Protein AF-A0AAD7CSZ3-F1 (afdb_monomer_lite)

Sequence (191 aa):
SFTIDDHHNRSSVRDHLVRVKKSSHGRLQLALDMLATKVVMCDPGSGGSPVVYTVEIAPDAALPVASNFDGKERLETDLITARHEVIISVCVFQSPQLLSGIGDQNELSRHGIRHIVHLPTTSKVRGTPQVHYFIQGNADHDEVALIWTLKKNHTVFNGCTVLYTPKDDPCLKYWTESGHQNLYSAAGFSS

Organism: Mycena rosella (NCBI:txid1033263)

Structure (mmCIF, N/CA/C/O backbone):
data_AF-A0AAD7CSZ3-F1
#
_entry.id   AF-A0AAD7CSZ3-F1
#
loop_
_atom_site.group_PDB
_atom_site.id
_atom_site.type_symbol
_atom_site.label_atom_id
_atom_site.label_alt_id
_atom_site.label_comp_id
_atom_site.label_asym_id
_atom_site.label_entity_id
_atom_site.label_seq_id
_atom_site.pdbx_PDB_ins_code
_atom_site.Cartn_x
_atom_site.Cartn_y
_atom_site.Cartn_z
_atom_site.occupancy
_atom_site.B_iso_or_equiv
_atom_site.auth_seq_id
_atom_site.auth_comp_id
_atom_site.auth_asym_id
_atom_site.auth_atom_id
_atom_site.pdbx_PDB_model_num
ATOM 1 N N . SER A 1 1 ? 23.956 3.051 -1.547 1.00 44.66 1 SER A N 1
ATOM 2 C CA . SER A 1 1 ? 22.562 3.386 -1.902 1.00 44.66 1 SER A CA 1
ATOM 3 C C . SER A 1 1 ? 21.662 2.691 -0.896 1.00 44.66 1 SER A C 1
ATOM 5 O O . SER A 1 1 ? 21.849 1.502 -0.710 1.00 44.66 1 SER A O 1
ATOM 7 N N . PHE A 1 2 ? 20.748 3.381 -0.207 1.00 47.50 2 PHE A N 1
ATOM 8 C CA . PHE A 1 2 ? 19.909 2.771 0.850 1.00 47.50 2 PHE A CA 1
ATOM 9 C C . PHE A 1 2 ? 18.830 1.810 0.322 1.00 47.50 2 PHE A C 1
ATOM 11 O O . PHE A 1 2 ? 18.119 1.174 1.096 1.00 47.50 2 PHE A O 1
ATOM 18 N N . THR A 1 3 ? 18.692 1.716 -0.997 1.00 57.16 3 THR A N 1
ATOM 19 C CA . THR A 1 3 ? 17.682 0.904 -1.676 1.00 57.16 3 THR A CA 1
ATOM 20 C C . THR A 1 3 ? 18.261 -0.341 -2.327 1.00 57.16 3 THR A C 1
ATOM 22 O O . THR A 1 3 ? 17.511 -1.035 -3.001 1.00 57.16 3 THR A O 1
ATOM 25 N N . ILE A 1 4 ? 19.555 -0.631 -2.155 1.00 62.47 4 ILE A N 1
ATOM 26 C CA . ILE A 1 4 ? 20.220 -1.793 -2.753 1.00 62.47 4 ILE A CA 1
ATOM 27 C C . ILE A 1 4 ? 21.083 -2.476 -1.682 1.00 62.47 4 ILE A C 1
ATOM 29 O O . ILE A 1 4 ? 21.839 -1.782 -1.002 1.00 62.47 4 ILE A O 1
ATOM 33 N N . ASP A 1 5 ? 20.935 -3.789 -1.494 1.00 66.69 5 ASP A N 1
ATOM 34 C CA . ASP A 1 5 ? 21.737 -4.572 -0.541 1.00 66.69 5 ASP A CA 1
ATOM 35 C C . ASP A 1 5 ? 23.124 -4.954 -1.100 1.00 66.69 5 ASP A C 1
ATOM 37 O O . ASP A 1 5 ? 23.448 -4.670 -2.256 1.00 66.69 5 ASP A O 1
ATOM 41 N N . ASP A 1 6 ? 23.952 -5.616 -0.284 1.00 67.50 6 ASP A N 1
ATOM 42 C CA . ASP A 1 6 ? 25.313 -6.041 -0.661 1.00 67.50 6 ASP A CA 1
ATOM 43 C C . ASP A 1 6 ? 25.345 -7.027 -1.851 1.00 67.50 6 ASP A C 1
ATOM 45 O O . ASP A 1 6 ? 26.395 -7.252 -2.453 1.00 67.50 6 ASP A O 1
ATOM 49 N N . HIS A 1 7 ? 24.192 -7.590 -2.226 1.00 65.94 7 HIS A N 1
ATOM 50 C CA . HIS A 1 7 ? 24.014 -8.512 -3.347 1.00 65.94 7 HIS A CA 1
ATOM 51 C C . HIS A 1 7 ? 23.337 -7.846 -4.554 1.00 65.94 7 HIS A C 1
ATOM 53 O O . HIS A 1 7 ? 22.862 -8.541 -5.447 1.00 65.94 7 HIS A O 1
ATOM 59 N N . HIS A 1 8 ? 23.292 -6.511 -4.601 1.00 63.78 8 HIS A N 1
ATOM 60 C CA . HIS A 1 8 ? 22.644 -5.743 -5.667 1.00 63.78 8 HIS A CA 1
ATOM 61 C C . HIS A 1 8 ? 21.123 -5.967 -5.779 1.00 63.78 8 HIS A C 1
ATOM 63 O O . HIS A 1 8 ? 20.511 -5.580 -6.777 1.00 63.78 8 HIS A O 1
ATOM 69 N N . ASN A 1 9 ? 20.477 -6.525 -4.748 1.00 65.81 9 ASN A N 1
ATOM 70 C CA . ASN A 1 9 ? 19.022 -6.630 -4.707 1.00 65.81 9 ASN A CA 1
ATOM 71 C C . ASN A 1 9 ? 18.423 -5.293 -4.303 1.00 65.81 9 ASN A C 1
ATOM 73 O O . ASN A 1 9 ? 18.892 -4.659 -3.356 1.00 65.81 9 ASN A O 1
ATOM 77 N N . ARG A 1 10 ? 17.318 -4.899 -4.938 1.00 66.12 10 ARG A N 1
ATOM 78 C CA . ARG A 1 10 ? 16.527 -3.783 -4.425 1.00 66.12 10 ARG A CA 1
ATOM 79 C C . ARG A 1 10 ? 15.984 -4.149 -3.036 1.00 66.12 10 ARG A C 1
ATOM 81 O O . ARG A 1 10 ? 15.396 -5.210 -2.848 1.00 66.12 10 ARG A O 1
ATOM 88 N N . SER A 1 11 ? 16.144 -3.249 -2.069 1.00 67.75 11 SER A N 1
ATOM 89 C CA . SER A 1 11 ? 15.525 -3.353 -0.749 1.00 67.75 11 SER A CA 1
ATOM 90 C C . SER A 1 11 ? 14.008 -3.388 -0.916 1.00 67.75 11 SER A C 1
ATOM 92 O O . SER A 1 11 ? 13.381 -2.399 -1.302 1.00 67.75 11 SER A O 1
ATOM 94 N N . SER A 1 12 ? 13.426 -4.559 -0.673 1.00 73.62 12 SER A N 1
ATOM 95 C CA . SER A 1 12 ? 12.008 -4.816 -0.872 1.00 73.62 12 SER A CA 1
ATOM 96 C C . SER A 1 12 ? 11.270 -4.777 0.463 1.00 73.62 12 SER A C 1
ATOM 98 O O . SER A 1 12 ? 11.555 -5.557 1.378 1.00 73.62 12 SER A O 1
ATOM 100 N N . VAL A 1 13 ? 10.274 -3.890 0.571 1.00 80.88 13 VAL A N 1
ATOM 101 C CA . VAL A 1 13 ? 9.350 -3.847 1.720 1.00 80.88 13 VAL A CA 1
ATOM 102 C C . VAL A 1 13 ? 8.681 -5.209 1.908 1.00 80.88 13 VAL A C 1
ATOM 104 O O . VAL A 1 13 ? 8.545 -5.682 3.036 1.00 80.88 13 VAL A O 1
ATOM 107 N N . ARG A 1 14 ? 8.344 -5.890 0.805 1.00 82.62 14 ARG A N 1
ATOM 108 C CA . ARG A 1 14 ? 7.794 -7.249 0.830 1.00 82.62 14 ARG A CA 1
ATOM 109 C C . ARG A 1 14 ? 8.741 -8.218 1.531 1.00 82.62 14 ARG A C 1
ATOM 111 O O . ARG A 1 14 ? 8.305 -8.942 2.422 1.00 82.62 14 ARG A O 1
ATOM 118 N N . ASP A 1 15 ? 10.022 -8.221 1.178 1.00 83.06 15 ASP A N 1
ATOM 119 C CA . ASP A 1 15 ? 10.983 -9.168 1.755 1.00 83.06 15 ASP A CA 1
ATOM 120 C C . ASP A 1 15 ? 11.247 -8.872 3.232 1.00 83.06 15 ASP A C 1
ATOM 122 O O . ASP A 1 15 ? 11.356 -9.796 4.044 1.00 83.06 15 ASP A O 1
ATOM 126 N N . HIS A 1 16 ? 11.256 -7.590 3.609 1.00 85.00 16 HIS A N 1
ATOM 127 C CA . HIS A 1 16 ? 11.278 -7.187 5.011 1.00 85.00 16 HIS A CA 1
ATOM 128 C C . HIS A 1 16 ? 10.066 -7.747 5.774 1.00 85.00 16 HIS A C 1
ATOM 130 O O . HIS A 1 16 ? 10.247 -8.405 6.799 1.00 85.00 16 HIS A O 1
ATOM 136 N N . LEU A 1 17 ? 8.845 -7.554 5.264 1.00 88.62 17 LEU A N 1
ATOM 137 C CA . LEU A 1 17 ? 7.617 -8.046 5.897 1.00 88.62 17 LEU A CA 1
ATOM 138 C C . LEU A 1 17 ? 7.576 -9.577 5.982 1.00 88.62 17 LEU A C 1
ATOM 140 O O . LEU A 1 17 ? 7.210 -10.124 7.021 1.00 88.62 17 LEU A O 1
ATOM 144 N N . VAL A 1 18 ? 8.004 -10.286 4.933 1.00 88.00 18 VAL A N 1
ATOM 145 C CA . VAL A 1 18 ? 8.100 -11.757 4.930 1.00 88.00 18 VAL A CA 1
ATOM 146 C C . VAL A 1 18 ? 9.101 -12.237 5.980 1.00 88.00 18 VAL A C 1
ATOM 148 O O . VAL A 1 18 ? 8.813 -13.181 6.722 1.00 88.00 18 VAL A O 1
ATOM 151 N N . ARG A 1 19 ? 10.264 -11.583 6.085 1.00 88.19 19 ARG A N 1
ATOM 152 C CA . ARG A 1 19 ? 11.282 -11.900 7.094 1.00 88.19 19 ARG A CA 1
ATOM 153 C C . ARG A 1 19 ? 10.759 -11.675 8.513 1.00 88.19 19 ARG A C 1
ATOM 155 O O . ARG A 1 19 ? 10.915 -12.559 9.351 1.00 88.19 19 ARG A O 1
ATOM 162 N N . VAL A 1 20 ? 10.103 -10.541 8.769 1.00 90.38 20 VAL A N 1
ATOM 163 C CA . VAL A 1 20 ? 9.507 -10.231 10.080 1.00 90.38 20 VAL A CA 1
ATOM 164 C C . VAL A 1 20 ? 8.375 -11.201 10.413 1.00 90.38 20 VAL A C 1
ATOM 166 O O . VAL A 1 20 ? 8.299 -11.696 11.534 1.00 90.38 20 VAL A O 1
ATOM 169 N N . LYS A 1 21 ? 7.524 -11.561 9.445 1.00 92.25 21 LYS A N 1
ATOM 170 C CA . LYS A 1 21 ? 6.461 -12.552 9.658 1.00 92.25 21 LYS A CA 1
ATOM 171 C C . LYS A 1 21 ? 7.042 -13.883 10.134 1.00 92.25 21 LYS A C 1
ATOM 173 O O . LYS A 1 21 ? 6.568 -14.413 11.138 1.00 92.25 21 LYS A O 1
ATOM 178 N N . LYS A 1 22 ? 8.112 -14.366 9.486 1.00 90.38 22 LYS A N 1
ATOM 179 C CA . LYS A 1 22 ? 8.824 -15.596 9.881 1.00 90.38 22 LYS A CA 1
ATOM 180 C C . LYS A 1 22 ? 9.403 -15.520 11.299 1.00 90.38 22 LYS A C 1
ATOM 182 O O . LYS A 1 22 ? 9.279 -16.489 12.038 1.00 90.38 22 LYS A O 1
ATOM 187 N N . SER A 1 23 ? 9.994 -14.391 11.698 1.00 92.50 23 SER A N 1
ATOM 188 C CA . SER A 1 23 ? 10.588 -14.232 13.038 1.00 92.50 23 SER A CA 1
ATOM 189 C C . SER A 1 23 ? 9.581 -13.879 14.141 1.00 92.50 23 SER A C 1
ATOM 191 O O . SER A 1 23 ? 9.877 -14.025 15.323 1.00 92.50 23 SER A O 1
ATOM 193 N N . SER A 1 24 ? 8.376 -13.426 13.787 1.00 90.19 24 SER A N 1
ATOM 194 C CA . SER A 1 24 ? 7.366 -12.963 14.750 1.00 90.19 24 SER A CA 1
ATOM 195 C C . SER A 1 24 ? 6.569 -14.079 15.444 1.00 90.19 24 SER A C 1
ATOM 197 O O . SER A 1 24 ? 5.773 -13.775 16.336 1.00 90.19 24 SER A O 1
ATOM 199 N N . HIS A 1 25 ? 6.775 -15.348 15.065 1.00 88.75 25 HIS A N 1
ATOM 200 C CA . HIS A 1 25 ? 6.060 -16.521 15.595 1.00 88.75 25 HIS A CA 1
ATOM 201 C C . HIS A 1 25 ? 4.524 -16.390 15.533 1.00 88.75 25 HIS A C 1
ATOM 203 O O . HIS A 1 25 ? 3.823 -16.700 16.490 1.00 88.75 25 HIS A O 1
ATOM 209 N N . GLY A 1 26 ? 3.992 -15.888 14.413 1.00 88.62 26 GLY A N 1
ATOM 210 C CA . GLY A 1 26 ? 2.543 -15.762 14.193 1.00 88.62 26 GLY A CA 1
ATOM 211 C C . GLY A 1 26 ? 1.898 -14.502 14.780 1.00 88.62 26 GLY A C 1
ATOM 212 O O . GLY A 1 26 ? 0.696 -14.310 14.618 1.00 88.62 26 GLY A O 1
ATOM 213 N N . ARG A 1 27 ? 2.677 -13.613 15.415 1.00 91.94 27 ARG A N 1
ATOM 214 C CA . ARG A 1 27 ? 2.172 -12.322 15.918 1.00 91.94 27 ARG A CA 1
ATOM 215 C C . ARG A 1 27 ? 1.897 -11.305 14.810 1.00 91.94 27 ARG A C 1
ATOM 217 O O . ARG A 1 27 ? 1.044 -10.446 14.994 1.00 91.94 27 ARG A O 1
ATOM 224 N N . LEU A 1 28 ? 2.597 -11.400 13.677 1.00 92.75 28 LEU A N 1
ATOM 225 C CA . LEU A 1 28 ? 2.317 -10.586 12.494 1.00 92.75 28 LEU A CA 1
ATOM 226 C C . LEU A 1 28 ? 1.419 -11.356 11.521 1.00 92.75 28 LEU A C 1
ATOM 228 O O . LEU A 1 28 ? 1.831 -12.361 10.934 1.00 92.75 28 LEU A O 1
ATOM 232 N N . GLN A 1 29 ? 0.213 -10.839 11.310 1.00 91.62 29 GLN A N 1
ATOM 233 C CA . GLN A 1 29 ? -0.699 -11.300 10.270 1.00 91.62 29 GLN A CA 1
ATOM 234 C C . GLN A 1 29 ? -0.674 -10.299 9.117 1.00 91.62 29 GLN A C 1
ATOM 236 O O . GLN A 1 29 ? -0.671 -9.092 9.333 1.00 91.62 29 GLN A O 1
ATOM 241 N N . LEU A 1 30 ? -0.603 -10.819 7.894 1.00 91.00 30 LEU A N 1
ATOM 242 C CA . LEU A 1 30 ? -0.663 -10.022 6.673 1.00 91.00 30 LEU A CA 1
ATOM 243 C C . LEU A 1 30 ? -1.903 -10.483 5.925 1.00 91.00 30 LEU A C 1
ATOM 245 O O . LEU A 1 30 ? -1.972 -11.663 5.574 1.00 91.00 30 LEU A O 1
ATOM 249 N N . ALA A 1 31 ? -2.841 -9.568 5.722 1.00 88.62 31 ALA A N 1
ATOM 250 C CA . ALA A 1 31 ? -3.989 -9.757 4.857 1.00 88.62 31 ALA A CA 1
ATOM 251 C C . ALA A 1 31 ? -3.760 -8.919 3.595 1.00 88.62 31 ALA A C 1
ATOM 253 O O . ALA A 1 31 ? -3.497 -7.720 3.686 1.00 88.62 31 ALA A O 1
ATOM 254 N N . LEU A 1 32 ? -3.751 -9.589 2.448 1.00 86.88 32 LEU A N 1
ATOM 255 C CA . LEU A 1 32 ? -3.653 -8.972 1.128 1.00 86.88 32 LEU A CA 1
ATOM 256 C C . LEU A 1 32 ? -5.043 -8.998 0.492 1.00 86.88 32 LEU A C 1
ATOM 258 O O . LEU A 1 32 ? -5.929 -9.664 1.023 1.00 86.88 32 LEU A O 1
ATOM 262 N N . ASP A 1 33 ? -5.220 -8.264 -0.605 1.00 84.50 33 ASP A N 1
ATOM 263 C CA . ASP A 1 33 ? -6.483 -8.242 -1.357 1.00 84.50 33 ASP A CA 1
ATOM 264 C C . ASP A 1 33 ? -7.690 -7.849 -0.481 1.00 84.50 33 ASP A C 1
ATOM 266 O O . ASP A 1 33 ? -8.812 -8.308 -0.660 1.00 84.50 33 ASP A O 1
ATOM 270 N N . MET A 1 34 ? -7.441 -6.978 0.503 1.00 86.25 34 MET A N 1
ATOM 271 C CA . MET A 1 34 ? -8.455 -6.408 1.383 1.00 86.25 34 MET A CA 1
ATOM 272 C C . MET A 1 34 ? -8.394 -4.889 1.325 1.00 86.25 34 MET A C 1
ATOM 274 O O . MET A 1 34 ? -7.361 -4.277 1.616 1.00 86.25 34 MET A O 1
ATOM 278 N N . LEU A 1 35 ? -9.526 -4.275 1.002 1.00 87.62 35 LEU A N 1
ATOM 279 C CA . LEU A 1 35 ? -9.698 -2.834 1.067 1.00 87.62 35 LEU A CA 1
ATOM 280 C C . LEU A 1 35 ? -10.160 -2.443 2.467 1.00 87.62 35 LEU A C 1
ATOM 282 O O . LEU A 1 35 ? -11.247 -2.821 2.885 1.00 87.62 35 LEU A O 1
ATOM 286 N N . ALA A 1 36 ? -9.379 -1.635 3.178 1.00 88.69 36 ALA A N 1
ATOM 287 C CA . ALA A 1 36 ? -9.903 -0.924 4.338 1.00 88.69 36 ALA A CA 1
ATOM 288 C C . ALA A 1 36 ? -10.845 0.189 3.846 1.00 88.69 36 ALA A C 1
ATOM 290 O O . ALA A 1 36 ? -10.425 1.057 3.081 1.00 88.69 36 ALA A O 1
ATOM 291 N N . THR A 1 37 ? -12.114 0.159 4.252 1.00 85.56 37 THR A N 1
ATOM 292 C CA . THR A 1 37 ? -13.147 1.092 3.768 1.00 85.56 37 THR A CA 1
ATOM 293 C C . THR A 1 37 ? -13.355 2.249 4.733 1.00 85.56 37 THR A C 1
ATOM 295 O O . THR A 1 37 ? -13.529 3.394 4.313 1.00 85.56 37 THR A O 1
ATOM 298 N N . LYS A 1 38 ? -13.325 1.969 6.040 1.00 85.12 38 LYS A N 1
ATOM 299 C CA . LYS A 1 38 ? -13.663 2.953 7.066 1.00 85.12 38 LYS A CA 1
ATOM 300 C C . LYS A 1 38 ? -13.058 2.613 8.419 1.00 85.12 38 LYS A C 1
ATOM 302 O O . LYS A 1 38 ? -13.028 1.463 8.839 1.00 85.12 38 LYS A O 1
ATOM 307 N N . VAL A 1 39 ? -12.667 3.642 9.164 1.00 86.44 39 VAL A N 1
ATOM 308 C CA . VAL A 1 39 ? -12.366 3.507 10.592 1.00 86.44 39 VAL A CA 1
ATOM 309 C C . VAL A 1 39 ? -13.621 3.762 11.431 1.00 86.44 39 VAL A C 1
ATOM 311 O O . VAL A 1 39 ? -14.299 4.778 11.270 1.00 86.44 39 VAL A O 1
ATOM 314 N N . VAL A 1 40 ? -13.929 2.847 12.348 1.00 83.38 40 VAL A N 1
ATOM 315 C CA . VAL A 1 40 ? -15.075 2.940 13.258 1.00 83.38 40 VAL A CA 1
ATOM 316 C C . VAL A 1 40 ? -14.614 3.470 14.615 1.00 83.38 40 VAL A C 1
ATOM 318 O O . VAL A 1 40 ? -13.648 2.987 15.214 1.00 83.38 40 VAL A O 1
ATOM 321 N N . MET A 1 41 ? -15.326 4.486 15.100 1.00 80.56 41 MET A N 1
ATOM 322 C CA . MET A 1 41 ? -15.001 5.215 16.323 1.00 80.56 41 MET A CA 1
ATOM 323 C C . MET A 1 41 ? -16.180 5.200 17.286 1.00 80.56 41 MET A C 1
ATOM 325 O O . MET A 1 41 ? -17.337 5.263 16.867 1.00 80.56 41 MET A O 1
ATOM 329 N N . CYS A 1 42 ? -15.877 5.147 18.580 1.00 74.94 42 CYS A N 1
ATOM 330 C CA . CYS A 1 42 ? -16.856 5.446 19.614 1.00 74.94 42 CYS A CA 1
ATOM 331 C C . CYS A 1 42 ? -16.999 6.964 19.732 1.00 74.94 42 CYS A C 1
ATOM 333 O O . CYS A 1 42 ? -16.000 7.662 19.911 1.00 74.94 42 CYS A O 1
ATOM 335 N N . ASP A 1 43 ? -18.236 7.453 19.647 1.00 69.38 43 ASP A N 1
ATOM 336 C CA . ASP A 1 43 ? -18.599 8.830 19.976 1.00 69.38 43 ASP A CA 1
ATOM 337 C C . ASP A 1 43 ? -18.691 8.939 21.508 1.00 69.38 43 ASP A C 1
ATOM 339 O O . ASP A 1 43 ? -19.580 8.327 22.106 1.00 69.38 43 ASP A O 1
ATOM 343 N N . PRO A 1 44 ? -17.763 9.644 22.173 1.00 62.47 44 PRO A N 1
ATOM 344 C CA . PRO A 1 44 ? -17.745 9.720 23.626 1.00 62.47 44 PRO A CA 1
ATOM 345 C C . PRO A 1 44 ? -18.768 10.730 24.180 1.00 62.47 44 PRO A C 1
ATOM 347 O O . PRO A 1 44 ? -18.815 10.934 25.392 1.00 62.47 44 PRO A O 1
ATOM 350 N N . GLY A 1 45 ? -19.573 11.380 23.330 1.00 62.91 45 GLY A N 1
ATOM 351 C CA . GLY A 1 45 ? -20.466 12.462 23.734 1.00 62.91 45 GLY A CA 1
ATOM 352 C C . GLY A 1 45 ? -19.725 13.777 24.007 1.00 62.91 45 GLY A C 1
ATOM 353 O O . GLY A 1 45 ? -18.578 13.979 23.603 1.00 62.91 45 GLY A O 1
ATOM 354 N N . SER A 1 46 ? -20.393 14.712 24.689 1.00 51.28 46 SER A N 1
ATOM 355 C CA . SER A 1 46 ? -19.897 16.074 24.924 1.00 51.28 46 SER A CA 1
ATOM 356 C C . SER A 1 46 ? -18.741 16.110 25.933 1.00 51.28 46 SER A C 1
ATOM 358 O O . SER A 1 46 ? -18.959 16.321 27.125 1.00 51.28 46 SER A O 1
ATOM 360 N N . GLY A 1 47 ? -17.509 15.919 25.448 1.00 58.75 47 GLY A N 1
ATOM 361 C CA . GLY A 1 47 ? -16.274 16.236 26.180 1.00 58.75 47 GLY A CA 1
ATOM 362 C C . GLY A 1 47 ? -15.139 15.213 26.076 1.00 58.75 47 GLY A C 1
ATOM 363 O O . GLY A 1 47 ? -14.029 15.510 26.509 1.00 58.75 47 GLY A O 1
ATOM 364 N N . GLY A 1 48 ? -15.379 14.025 25.512 1.00 63.94 48 GLY A N 1
ATOM 365 C CA . GLY A 1 48 ? -14.337 13.009 25.334 1.00 63.94 48 GLY A CA 1
ATOM 366 C C . GLY A 1 48 ? -13.619 13.101 23.984 1.00 63.94 48 GLY A C 1
ATOM 367 O O . GLY A 1 48 ? -14.160 13.613 23.008 1.00 63.94 48 GLY A O 1
ATOM 368 N N . SER A 1 49 ? -12.397 12.568 23.908 1.00 67.62 49 SER A N 1
ATOM 369 C CA . SER A 1 49 ? -11.730 12.334 22.619 1.00 67.62 49 SER A CA 1
ATOM 370 C C . SER A 1 49 ? -12.236 11.023 22.009 1.00 67.62 49 SER A C 1
ATOM 372 O O . SER A 1 49 ? -12.311 10.031 22.739 1.00 67.62 49 SER A O 1
ATOM 374 N N . PRO A 1 50 ? -12.577 10.984 20.710 1.00 73.50 50 PRO A N 1
ATOM 375 C CA . PRO A 1 50 ? -13.052 9.765 20.067 1.00 73.50 50 PRO A CA 1
ATOM 376 C C . PRO A 1 50 ? -11.969 8.691 20.100 1.00 73.50 50 PRO A C 1
ATOM 378 O O . PRO A 1 50 ? -10.781 8.980 19.939 1.00 73.50 50 PRO A O 1
ATOM 381 N N . VAL A 1 51 ? -12.397 7.449 20.311 1.00 78.62 51 VA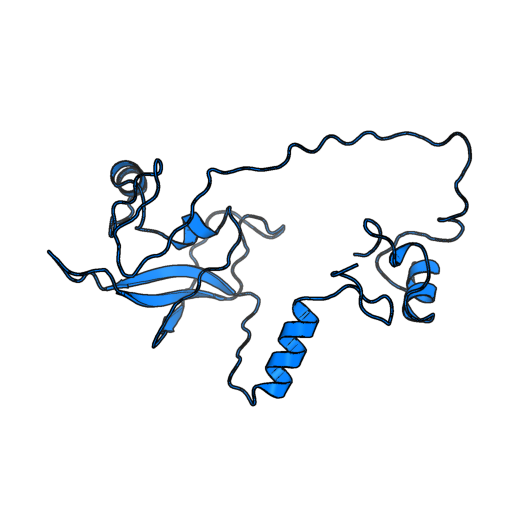L A N 1
ATOM 382 C CA . VAL A 1 51 ? -11.505 6.288 20.345 1.00 78.62 51 VAL A CA 1
ATOM 383 C C . VAL A 1 51 ? -11.818 5.407 19.151 1.00 78.62 51 VAL A C 1
ATOM 385 O O . VAL A 1 51 ? -12.953 4.959 18.971 1.00 78.62 51 VAL A O 1
ATOM 388 N N . VAL A 1 52 ? -10.798 5.170 18.332 1.00 82.69 52 VAL A N 1
ATOM 389 C CA . VAL A 1 52 ? -10.844 4.172 17.268 1.00 82.69 52 VAL A CA 1
ATOM 390 C C . VAL A 1 52 ? -10.719 2.793 17.900 1.00 82.69 52 VAL A C 1
ATOM 392 O O . VAL A 1 52 ? -9.780 2.547 18.651 1.00 82.69 52 VAL A O 1
ATOM 395 N N . TYR A 1 53 ? -11.631 1.886 17.565 1.00 83.75 53 TYR A N 1
ATOM 396 C CA . TYR A 1 53 ? -11.591 0.513 18.079 1.00 83.75 53 TYR A CA 1
ATOM 397 C C . TYR A 1 53 ? -11.727 -0.544 16.984 1.00 83.75 53 TYR A C 1
ATOM 399 O O . TYR A 1 53 ? -11.511 -1.728 17.239 1.00 83.75 53 TYR A O 1
ATOM 407 N N . THR A 1 54 ? -12.115 -0.164 15.766 1.00 85.94 54 THR A N 1
ATOM 408 C CA . THR A 1 54 ? -12.373 -1.113 14.678 1.00 85.94 54 THR A CA 1
ATOM 409 C C . THR A 1 54 ? -12.094 -0.488 13.318 1.00 85.94 54 THR A C 1
ATOM 411 O O . THR A 1 54 ? -12.254 0.718 13.131 1.00 85.94 54 THR A O 1
ATOM 414 N N . VAL A 1 55 ? -11.683 -1.324 12.372 1.00 90.75 55 VAL A N 1
ATOM 415 C CA . VAL A 1 55 ? -11.550 -0.997 10.953 1.00 90.75 55 VAL A CA 1
ATOM 416 C C . VAL A 1 55 ? -12.507 -1.888 10.171 1.00 90.75 55 VAL A C 1
ATOM 418 O O . VAL A 1 55 ? -12.539 -3.098 10.381 1.00 90.75 55 VAL A O 1
ATOM 421 N N . GLU A 1 56 ? -13.295 -1.275 9.299 1.00 91.00 56 GLU A N 1
ATOM 422 C CA . GLU A 1 56 ? -14.127 -1.956 8.316 1.00 91.00 56 GLU A CA 1
ATOM 423 C C . GLU A 1 56 ? -13.275 -2.305 7.094 1.00 91.00 56 GLU A C 1
ATOM 425 O O . GLU A 1 56 ? -12.504 -1.473 6.599 1.00 91.00 56 GLU A O 1
ATOM 430 N N . ILE A 1 57 ? -13.387 -3.550 6.647 1.00 91.31 57 ILE A N 1
ATOM 431 C CA . ILE A 1 57 ? -12.637 -4.106 5.527 1.00 91.31 57 ILE A CA 1
ATOM 432 C C . ILE A 1 57 ? -13.582 -4.762 4.523 1.00 91.31 57 ILE A C 1
ATOM 434 O O . ILE A 1 57 ? -14.618 -5.290 4.905 1.00 91.31 57 ILE A O 1
ATOM 438 N N . ALA A 1 58 ? -13.198 -4.763 3.255 1.00 90.31 58 ALA A N 1
ATOM 439 C CA . ALA A 1 58 ? -13.870 -5.470 2.176 1.00 90.31 58 ALA A CA 1
ATOM 440 C C . ALA A 1 58 ? -12.854 -6.388 1.474 1.00 90.31 58 ALA A C 1
ATOM 442 O O . ALA A 1 58 ? -11.932 -5.878 0.823 1.00 90.31 58 ALA A O 1
ATOM 443 N N . PRO A 1 59 ? -12.962 -7.718 1.634 1.00 88.12 59 PRO A N 1
ATOM 444 C CA . PRO A 1 59 ? -12.176 -8.677 0.862 1.00 88.12 59 PRO A CA 1
ATOM 445 C C . PRO A 1 59 ? -12.486 -8.576 -0.635 1.00 88.12 59 PRO A C 1
ATOM 447 O O . PRO A 1 59 ? -13.613 -8.268 -1.015 1.00 88.12 59 PRO A O 1
ATOM 450 N N . ASP A 1 60 ? -11.479 -8.814 -1.475 1.00 83.00 60 ASP A N 1
ATOM 451 C CA . ASP A 1 60 ? -11.572 -8.888 -2.942 1.00 83.00 60 ASP A CA 1
ATOM 452 C C . ASP A 1 60 ? -12.104 -7.619 -3.641 1.00 83.00 60 ASP A C 1
ATOM 454 O O . ASP A 1 60 ? -12.349 -7.605 -4.849 1.00 83.00 60 ASP A O 1
ATOM 458 N N . ALA A 1 61 ? -12.236 -6.513 -2.906 1.00 81.50 61 ALA A N 1
ATOM 459 C CA . ALA A 1 61 ? -12.692 -5.248 -3.454 1.00 81.50 61 ALA A CA 1
ATOM 460 C C . ALA A 1 61 ? -11.609 -4.604 -4.332 1.00 81.50 61 ALA A C 1
ATOM 462 O O . ALA A 1 61 ? -10.488 -4.331 -3.887 1.00 81.50 61 ALA A O 1
ATOM 463 N N . ALA A 1 62 ? -11.965 -4.295 -5.580 1.00 71.94 62 ALA A N 1
ATOM 464 C CA . ALA A 1 62 ? -11.097 -3.553 -6.483 1.00 71.94 62 ALA A CA 1
ATOM 465 C C . ALA A 1 62 ? -10.879 -2.122 -5.966 1.00 71.94 62 ALA A C 1
ATOM 467 O O . ALA A 1 62 ? -11.822 -1.399 -5.638 1.00 71.94 62 ALA A O 1
ATOM 468 N N . LEU A 1 63 ? -9.619 -1.683 -5.929 1.00 72.19 63 LEU A N 1
ATOM 469 C CA . LEU A 1 63 ? -9.310 -0.286 -5.640 1.00 72.19 63 LEU A CA 1
ATOM 470 C C . LEU A 1 63 ? -9.827 0.606 -6.779 1.00 72.1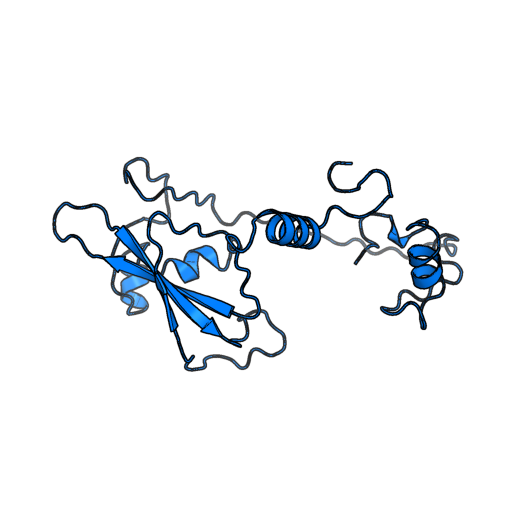9 63 LEU A C 1
ATOM 472 O O . LEU A 1 63 ? -9.704 0.209 -7.933 1.00 72.19 63 LEU A O 1
ATOM 476 N N . PRO A 1 64 ? -10.256 1.854 -6.511 1.00 66.06 64 PRO A N 1
ATOM 477 C CA . PRO A 1 64 ? -10.659 2.812 -7.552 1.00 66.06 64 PRO A CA 1
ATOM 478 C C . PRO A 1 64 ? -9.601 3.124 -8.625 1.00 66.06 64 PRO A C 1
ATOM 480 O O . PRO A 1 64 ? -9.897 3.788 -9.612 1.00 66.06 64 PRO A O 1
ATOM 483 N N . VAL A 1 65 ? -8.358 2.685 -8.413 1.00 68.56 65 VAL A N 1
ATOM 484 C CA . VAL A 1 65 ? -7.218 2.839 -9.330 1.00 68.56 65 VAL A CA 1
ATOM 485 C C . VAL A 1 65 ? -6.827 1.530 -10.027 1.00 68.56 65 VAL A C 1
ATOM 487 O O . VAL A 1 65 ? -5.888 1.513 -10.818 1.00 68.56 65 VAL A O 1
ATOM 490 N N . ALA A 1 66 ? -7.498 0.422 -9.709 1.00 70.88 66 ALA A N 1
ATOM 491 C CA . ALA A 1 66 ? -7.224 -0.879 -10.296 1.00 70.88 66 ALA A CA 1
ATOM 492 C C . ALA A 1 66 ? -7.887 -0.998 -11.676 1.00 70.88 66 ALA A C 1
ATOM 494 O O . ALA A 1 66 ? -8.969 -0.464 -11.915 1.00 70.88 66 ALA A O 1
ATOM 495 N N . SER A 1 67 ? -7.248 -1.726 -12.592 1.00 73.38 67 SER A N 1
ATOM 496 C CA . SER A 1 67 ? -7.747 -1.912 -13.963 1.00 73.38 67 SER A CA 1
ATOM 497 C C . SER A 1 67 ? -9.079 -2.663 -14.036 1.00 73.38 67 SER A C 1
ATOM 499 O O . SER A 1 67 ? -9.784 -2.555 -15.034 1.00 73.38 67 SER A O 1
ATOM 501 N N . ASN A 1 68 ? -9.425 -3.414 -12.990 1.00 76.25 68 ASN A N 1
ATOM 502 C CA . ASN A 1 68 ? -10.678 -4.147 -12.838 1.00 76.25 68 ASN A CA 1
ATOM 503 C C . ASN A 1 68 ? -11.750 -3.372 -12.045 1.00 76.25 68 ASN A C 1
ATOM 505 O O . ASN A 1 68 ? -12.713 -3.981 -11.590 1.00 76.25 68 ASN A O 1
ATOM 509 N N . PHE A 1 69 ? -11.585 -2.064 -11.831 1.00 77.00 69 PHE A N 1
ATOM 510 C CA . PHE A 1 69 ? -12.572 -1.254 -11.121 1.00 77.00 69 PHE A CA 1
ATOM 511 C C . PHE A 1 69 ? -13.778 -0.922 -12.012 1.00 77.00 69 PHE A C 1
ATOM 513 O O . PHE A 1 69 ? -13.663 -0.126 -12.943 1.00 77.00 69 PHE A O 1
ATOM 520 N N . ASP A 1 70 ? -14.942 -1.490 -11.691 1.00 76.12 70 ASP A N 1
ATOM 521 C CA . ASP A 1 70 ? -16.199 -1.301 -12.436 1.00 76.12 70 ASP A CA 1
ATOM 522 C C . ASP A 1 70 ? -17.165 -0.327 -11.729 1.00 76.12 70 ASP A C 1
ATOM 524 O O . ASP A 1 70 ? -18.372 -0.533 -11.608 1.00 76.12 70 ASP A O 1
ATOM 528 N N . GLY A 1 71 ? -16.617 0.774 -11.210 1.00 77.94 71 GLY A N 1
ATOM 529 C CA . GLY A 1 71 ? -17.407 1.849 -10.616 1.00 77.94 71 GLY A CA 1
ATOM 530 C C . GLY A 1 71 ? -17.941 1.551 -9.210 1.00 77.94 71 GLY A C 1
ATOM 531 O O . GLY A 1 71 ? -17.291 0.915 -8.385 1.00 77.94 71 GLY A O 1
ATOM 532 N N . LYS A 1 72 ? -19.100 2.136 -8.876 1.00 77.06 72 LYS A N 1
ATOM 533 C CA . LYS A 1 72 ? -19.674 2.040 -7.526 1.00 77.06 72 LYS A CA 1
ATOM 534 C C . LYS A 1 72 ? -20.381 0.703 -7.342 1.00 77.06 72 LYS A C 1
ATOM 536 O O . LYS A 1 72 ? -21.491 0.525 -7.834 1.00 77.06 72 LYS A O 1
ATOM 541 N N . GLU A 1 73 ? -19.787 -0.156 -6.533 1.00 80.19 73 GLU A N 1
ATOM 542 C CA . GLU A 1 73 ? -20.384 -1.411 -6.092 1.00 80.19 73 GLU A CA 1
ATOM 543 C C . GLU A 1 73 ? -20.709 -1.372 -4.593 1.00 80.19 73 GLU A C 1
ATOM 545 O O . GLU A 1 73 ? -20.106 -0.626 -3.814 1.00 80.19 73 GLU A O 1
ATOM 550 N N . ARG A 1 74 ? -21.697 -2.169 -4.179 1.00 81.88 74 ARG A N 1
ATOM 551 C CA . ARG A 1 74 ? -21.955 -2.423 -2.765 1.00 81.88 74 ARG A CA 1
ATOM 552 C C . ARG A 1 74 ? -21.041 -3.551 -2.300 1.00 81.88 74 ARG A C 1
ATOM 554 O O . ARG A 1 74 ? -21.257 -4.696 -2.668 1.00 81.88 74 ARG A O 1
ATOM 561 N N . LEU A 1 75 ? -20.069 -3.209 -1.467 1.00 85.06 75 LEU A N 1
ATOM 562 C CA . LEU A 1 75 ? -19.113 -4.169 -0.930 1.00 85.06 75 LEU A CA 1
ATOM 563 C C . LEU A 1 75 ? -19.718 -4.955 0.239 1.00 85.06 75 LEU A C 1
ATOM 565 O O . LEU A 1 75 ? -20.438 -4.386 1.068 1.00 85.06 75 LEU A O 1
ATOM 569 N N . GLU A 1 76 ? -19.403 -6.247 0.314 1.00 88.88 76 GLU A N 1
ATOM 570 C CA . GLU A 1 76 ? -19.547 -7.011 1.553 1.00 88.88 76 GLU A CA 1
ATOM 571 C C . GLU A 1 76 ? -18.394 -6.640 2.484 1.00 88.88 76 GLU A C 1
ATOM 573 O O . GLU A 1 76 ? -17.233 -6.612 2.069 1.00 88.88 76 GLU A O 1
ATOM 578 N N . THR A 1 77 ? -18.725 -6.282 3.725 1.00 91.19 77 THR A N 1
ATOM 579 C CA . THR A 1 77 ? -17.750 -5.751 4.674 1.00 91.19 77 THR A CA 1
ATOM 580 C C . THR A 1 77 ? -17.707 -6.543 5.969 1.00 91.19 77 THR A C 1
ATOM 582 O O . THR A 1 77 ? -18.733 -6.963 6.502 1.00 91.19 77 THR A O 1
ATOM 585 N N . ASP A 1 78 ? -16.493 -6.676 6.495 1.00 91.25 78 ASP A N 1
ATOM 586 C CA . ASP A 1 78 ? -16.176 -7.272 7.784 1.00 91.25 78 ASP A CA 1
ATOM 587 C C . ASP A 1 78 ? -15.520 -6.244 8.710 1.00 91.25 78 ASP A C 1
ATOM 589 O O . ASP A 1 78 ? -15.005 -5.207 8.287 1.00 91.25 78 ASP A O 1
ATOM 593 N N . LEU A 1 79 ? -15.522 -6.540 10.009 1.00 92.00 79 LEU A N 1
ATOM 594 C CA . LEU A 1 79 ? -14.961 -5.673 11.040 1.00 92.00 79 LEU A CA 1
ATOM 595 C C . LEU A 1 79 ? -13.750 -6.329 11.707 1.00 92.00 79 LEU A C 1
ATOM 597 O O . LEU A 1 79 ? -13.847 -7.419 12.269 1.00 92.00 79 LEU A O 1
ATOM 601 N N . ILE A 1 80 ? -12.621 -5.618 11.725 1.00 91.19 80 ILE A N 1
ATOM 602 C CA . ILE A 1 80 ? -11.421 -6.000 12.476 1.00 91.19 80 ILE A CA 1
ATOM 603 C C . ILE A 1 80 ? -11.253 -5.068 13.670 1.00 91.19 80 ILE A C 1
ATOM 605 O O . ILE A 1 80 ? -11.050 -3.863 13.518 1.00 91.19 80 ILE A O 1
ATOM 609 N N . THR A 1 81 ? -11.284 -5.629 14.877 1.00 91.50 81 THR A N 1
ATOM 610 C CA . THR A 1 81 ? -11.111 -4.861 16.116 1.00 91.50 81 THR A CA 1
ATOM 611 C C . THR A 1 81 ? -9.643 -4.721 16.512 1.00 91.50 81 THR A C 1
ATOM 613 O O . THR A 1 81 ? -8.898 -5.704 16.489 1.00 91.50 81 THR A O 1
ATOM 616 N N . ALA A 1 82 ? -9.249 -3.539 16.981 1.00 89.06 82 ALA A N 1
ATOM 617 C CA . ALA A 1 82 ? -7.925 -3.270 17.534 1.00 89.06 82 ALA A CA 1
ATOM 618 C C . ALA A 1 82 ? -8.017 -2.967 19.036 1.00 89.06 82 ALA A C 1
ATOM 620 O O . ALA A 1 82 ? -8.907 -2.250 19.484 1.00 89.06 82 ALA A O 1
ATOM 621 N N . ARG A 1 83 ? -7.084 -3.513 19.828 1.00 86.62 83 ARG A N 1
ATOM 622 C CA . ARG A 1 83 ? -7.072 -3.335 21.296 1.00 86.62 83 ARG A CA 1
ATOM 623 C C . ARG A 1 83 ? -6.355 -2.076 21.772 1.00 86.62 83 ARG A C 1
ATOM 625 O O . ARG A 1 83 ? -6.623 -1.628 22.879 1.00 86.62 83 ARG A O 1
ATOM 632 N N . HIS A 1 84 ? -5.408 -1.572 20.985 1.00 86.38 84 HIS A N 1
ATOM 633 C CA . HIS A 1 84 ? -4.506 -0.502 21.412 1.00 86.38 84 HIS A CA 1
ATOM 634 C C . HIS A 1 84 ? -4.536 0.660 20.428 1.00 86.38 84 HIS A C 1
ATOM 636 O O . HIS A 1 84 ? -4.951 1.755 20.788 1.00 86.38 84 HIS A O 1
ATOM 642 N N . GLU A 1 85 ? -4.130 0.414 19.184 1.00 84.56 85 GLU A N 1
ATOM 643 C CA . GLU A 1 85 ? -3.988 1.457 18.174 1.00 84.56 85 GLU A CA 1
ATOM 644 C C . GLU A 1 85 ? -4.390 0.961 16.785 1.00 84.56 85 GLU A C 1
ATOM 646 O O . GLU A 1 85 ? -4.308 -0.231 16.479 1.00 84.56 85 GLU A O 1
ATOM 651 N N . VAL A 1 86 ? -4.806 1.908 15.946 1.00 85.12 86 VAL A N 1
ATOM 652 C CA . VAL A 1 86 ? -4.985 1.723 14.506 1.00 85.12 86 VAL A CA 1
ATOM 653 C C . VAL A 1 86 ? -4.064 2.713 13.812 1.00 85.12 86 VAL A C 1
ATOM 655 O O . VAL A 1 86 ? -4.217 3.924 13.964 1.00 85.12 86 VAL A O 1
ATOM 658 N N . ILE A 1 87 ? -3.108 2.187 13.051 1.00 84.69 87 ILE A N 1
ATOM 659 C CA . ILE A 1 87 ? -2.154 2.986 12.284 1.00 84.69 87 ILE A CA 1
ATOM 660 C C . ILE A 1 87 ? -2.621 3.006 10.831 1.00 84.69 87 ILE A C 1
ATOM 662 O O . ILE A 1 87 ? -2.721 1.964 10.187 1.00 84.69 87 ILE A O 1
ATOM 666 N N . ILE A 1 88 ? -2.902 4.200 10.312 1.00 81.69 88 ILE A N 1
ATOM 667 C CA . ILE A 1 88 ? -3.287 4.401 8.914 1.00 81.69 88 ILE A CA 1
ATOM 668 C C . ILE A 1 88 ? -2.031 4.781 8.135 1.00 81.69 88 ILE A C 1
ATOM 670 O O . ILE A 1 88 ? -1.431 5.826 8.377 1.00 81.69 88 ILE A O 1
ATOM 674 N N . SER A 1 89 ? -1.622 3.920 7.208 1.00 82.31 89 SER A N 1
ATOM 675 C CA . SER A 1 89 ? -0.439 4.125 6.356 1.00 82.31 89 SER A CA 1
ATOM 676 C C . SER A 1 89 ? -0.764 3.975 4.871 1.00 82.31 89 SER A C 1
ATOM 678 O O . SER A 1 89 ? 0.077 3.552 4.082 1.00 82.31 89 SER A O 1
ATOM 680 N N . VAL A 1 90 ? -2.002 4.290 4.487 1.00 74.88 90 VAL A N 1
ATOM 681 C CA . VAL A 1 90 ? -2.414 4.300 3.079 1.00 74.88 90 VAL A CA 1
ATOM 682 C C . VAL A 1 90 ? -1.915 5.576 2.390 1.00 74.88 90 VAL A C 1
ATOM 684 O O . VAL A 1 90 ? -1.561 6.557 3.049 1.00 74.88 90 VAL A O 1
ATOM 687 N N . CYS A 1 91 ? -1.865 5.576 1.057 1.00 70.44 91 CYS A N 1
ATOM 688 C CA . CYS A 1 91 ? -1.308 6.692 0.292 1.00 70.44 91 CYS A CA 1
ATOM 689 C C . CYS A 1 91 ? -2.050 8.019 0.550 1.00 70.44 91 CYS A C 1
ATOM 691 O O . CYS A 1 91 ? -3.168 8.044 1.073 1.00 70.44 91 CYS A O 1
ATOM 693 N N . VAL A 1 92 ? -1.437 9.134 0.138 1.00 68.75 92 VAL A N 1
ATOM 694 C CA . VAL A 1 92 ? -1.985 10.494 0.306 1.00 68.75 92 VAL A CA 1
ATOM 695 C C . VAL A 1 92 ? -3.400 10.661 -0.265 1.00 68.75 92 VAL A C 1
ATOM 697 O O . VAL A 1 92 ? -4.179 11.447 0.265 1.00 68.75 92 VAL A O 1
ATOM 700 N N . PHE A 1 93 ? -3.769 9.873 -1.279 1.00 68.75 93 PHE A N 1
ATOM 701 C CA . PHE A 1 93 ? -5.101 9.894 -1.890 1.00 68.75 93 PHE A CA 1
ATOM 702 C C . PHE A 1 93 ? -6.147 9.076 -1.122 1.00 68.75 93 PHE A C 1
ATOM 704 O O . PHE A 1 93 ? -7.313 9.462 -1.069 1.00 68.75 93 PHE A O 1
ATOM 711 N N . GLN A 1 94 ? -5.748 7.955 -0.517 1.00 69.50 94 GLN A N 1
ATOM 712 C CA . GLN A 1 94 ? -6.663 7.041 0.178 1.00 69.50 94 GLN A CA 1
ATOM 713 C C . GLN A 1 94 ? -6.829 7.391 1.660 1.00 69.50 94 GLN A C 1
ATOM 715 O O . GLN A 1 94 ? -7.888 7.145 2.235 1.00 69.50 94 GLN A O 1
ATOM 720 N N . SER A 1 95 ? -5.819 8.007 2.282 1.00 69.19 95 SER A N 1
ATOM 721 C CA . SER A 1 95 ? -5.838 8.346 3.713 1.00 69.19 95 SER A CA 1
ATOM 722 C C . SER A 1 95 ? -7.028 9.238 4.090 1.00 69.19 95 SER A C 1
ATOM 724 O O . SER A 1 95 ? -7.710 8.919 5.066 1.00 69.19 95 SER A O 1
ATOM 726 N N . PRO A 1 96 ? -7.360 10.298 3.323 1.00 65.69 96 PRO A N 1
ATOM 727 C CA . PRO A 1 96 ? -8.555 11.100 3.586 1.00 65.69 96 PRO A CA 1
ATOM 728 C C . PRO A 1 96 ? -9.865 10.316 3.435 1.00 65.69 96 PRO A C 1
ATOM 730 O O . PRO A 1 96 ? -10.809 10.559 4.178 1.00 65.69 96 PRO A O 1
ATOM 733 N N . GLN A 1 97 ? -9.929 9.362 2.500 1.00 71.50 97 GLN A N 1
ATOM 734 C CA . GLN A 1 97 ? -11.140 8.573 2.237 1.00 71.50 97 GLN A CA 1
ATOM 735 C C . GLN A 1 97 ? -11.444 7.616 3.401 1.00 71.50 97 GLN A C 1
ATOM 737 O O . GLN A 1 97 ? -12.591 7.494 3.836 1.00 71.50 97 GLN A O 1
ATOM 742 N N . LEU A 1 98 ? -10.398 7.000 3.964 1.00 71.25 98 LEU A N 1
ATOM 743 C CA . LEU A 1 98 ? -10.510 6.078 5.097 1.00 71.25 98 LEU A CA 1
ATOM 744 C C . LEU A 1 98 ? -10.965 6.775 6.395 1.00 71.25 98 LEU A C 1
ATOM 746 O O . LEU A 1 98 ? -11.614 6.170 7.251 1.00 71.25 98 LEU A O 1
ATOM 750 N N . LEU A 1 99 ? -10.664 8.069 6.527 1.00 68.94 99 LEU A N 1
ATOM 751 C CA . LEU A 1 99 ? -11.028 8.924 7.661 1.00 68.94 99 LEU A CA 1
ATOM 752 C C . LEU A 1 99 ? -12.457 9.492 7.554 1.00 68.94 99 LEU A C 1
ATOM 754 O O . LEU A 1 99 ? -12.740 10.601 8.004 1.00 68.94 99 LEU A O 1
ATOM 758 N N . SER A 1 100 ? -13.380 8.721 6.980 1.00 68.31 100 SER A N 1
ATOM 759 C CA . SER A 1 100 ? -14.788 9.092 6.807 1.00 68.31 100 SER A CA 1
ATOM 760 C C . SER A 1 100 ? -15.443 9.530 8.130 1.00 68.31 100 SER A C 1
ATOM 762 O O . SER A 1 100 ? -15.690 8.712 9.016 1.00 68.31 100 SER A O 1
ATOM 764 N N . GLY A 1 101 ? -15.756 10.826 8.247 1.00 66.12 101 GLY A N 1
ATOM 765 C CA . GLY A 1 101 ? -16.336 11.450 9.448 1.00 66.12 101 GLY A CA 1
ATOM 766 C C . GLY A 1 101 ? -15.372 12.352 10.230 1.00 66.12 101 GLY A C 1
ATOM 767 O O . GLY A 1 101 ? -15.804 13.041 11.155 1.00 66.12 101 GLY A O 1
ATOM 768 N N . ILE A 1 102 ? -14.096 12.396 9.842 1.00 72.69 102 ILE A N 1
ATOM 769 C CA . ILE A 1 102 ? -13.094 13.348 10.327 1.00 72.69 102 ILE A CA 1
ATOM 770 C C . ILE A 1 102 ? -12.779 14.331 9.195 1.00 72.69 102 ILE A C 1
ATOM 772 O O . ILE A 1 102 ? -12.258 13.936 8.156 1.00 72.69 102 ILE A O 1
ATOM 776 N N . GLY A 1 103 ? -13.088 15.613 9.383 1.00 69.50 103 GLY A N 1
ATOM 777 C CA . GLY A 1 103 ? -12.871 16.626 8.348 1.00 69.50 103 GLY A CA 1
ATOM 778 C C . GLY A 1 103 ? -13.744 17.862 8.525 1.00 69.50 103 GLY A C 1
ATOM 779 O O . GLY A 1 103 ? -14.283 18.110 9.605 1.00 69.50 103 GLY A O 1
ATOM 780 N N . ASP A 1 104 ? -13.887 18.649 7.460 1.00 72.25 104 ASP A N 1
ATOM 781 C CA . ASP A 1 104 ? -14.772 19.810 7.480 1.00 72.25 104 ASP A CA 1
ATOM 782 C C . ASP A 1 104 ? -16.241 19.379 7.605 1.00 72.25 104 ASP A C 1
ATOM 784 O O . ASP A 1 104 ? -16.721 18.498 6.889 1.00 72.25 104 ASP A O 1
ATOM 788 N N . GLN A 1 105 ? -16.973 20.009 8.525 1.00 74.44 105 GLN A N 1
ATOM 789 C CA . GLN A 1 105 ? -18.349 19.620 8.828 1.00 74.44 105 GLN A CA 1
ATOM 790 C C . GLN A 1 105 ? -19.297 19.878 7.651 1.00 74.44 105 GLN A C 1
ATOM 792 O O . GLN A 1 105 ? -20.216 19.084 7.426 1.00 74.44 105 GLN A O 1
ATOM 797 N N . ASN A 1 106 ? -19.088 20.962 6.899 1.00 77.19 106 ASN A N 1
ATOM 798 C CA . ASN A 1 106 ? -19.950 21.322 5.779 1.00 77.19 106 ASN A CA 1
ATOM 799 C C . ASN A 1 106 ? -19.729 20.365 4.608 1.00 77.19 106 ASN A C 1
ATOM 801 O O . ASN A 1 106 ? -20.702 19.893 4.020 1.00 77.19 106 ASN A O 1
ATOM 805 N N . GLU A 1 107 ? -18.473 20.024 4.311 1.00 74.56 107 GLU A N 1
ATOM 806 C CA . GLU A 1 107 ? -18.153 19.050 3.261 1.00 74.56 107 GLU A CA 1
ATOM 807 C C . GLU A 1 107 ? -18.675 17.650 3.608 1.00 74.56 107 GLU A C 1
ATOM 809 O O . GLU A 1 107 ? -19.359 17.024 2.798 1.00 74.56 107 GLU A O 1
ATOM 814 N N . LEU A 1 108 ? -18.460 17.176 4.842 1.00 78.00 108 LEU A N 1
ATOM 815 C CA . LEU A 1 108 ? -18.985 15.877 5.280 1.00 78.00 108 LEU A CA 1
ATOM 816 C C . LEU A 1 108 ? -20.518 15.824 5.198 1.00 78.00 108 LEU A C 1
ATOM 818 O O . LEU A 1 108 ? -21.076 14.845 4.699 1.00 78.00 108 LEU A O 1
ATOM 822 N N . SER A 1 109 ? -21.200 16.901 5.598 1.00 80.75 109 SER A N 1
ATOM 823 C CA . SER A 1 109 ? -22.665 16.991 5.529 1.00 80.75 109 SER A CA 1
ATOM 824 C C . SER A 1 109 ? -23.187 16.979 4.088 1.00 80.75 109 SER A C 1
ATOM 826 O O . SER A 1 109 ? -24.183 16.311 3.814 1.00 80.75 109 SER A O 1
ATOM 828 N N . ARG A 1 110 ? -22.508 17.651 3.144 1.00 82.00 110 ARG A N 1
ATOM 829 C CA . ARG A 1 110 ? -22.862 17.612 1.709 1.00 82.00 110 ARG A CA 1
ATOM 830 C C . ARG A 1 110 ? -22.786 16.207 1.121 1.00 82.00 110 ARG A C 1
ATOM 832 O O . ARG A 1 110 ? -23.567 15.875 0.234 1.00 82.00 110 ARG A O 1
ATOM 839 N N . HIS A 1 111 ? -21.876 15.382 1.629 1.00 76.94 111 HIS A N 1
ATOM 840 C CA . HIS A 1 111 ? -21.710 13.992 1.210 1.00 76.94 111 HIS A CA 1
ATOM 841 C C . HIS A 1 111 ? -22.541 12.993 2.032 1.00 76.94 111 HIS A C 1
ATOM 843 O O . HIS A 1 111 ? -22.398 11.786 1.846 1.00 76.94 111 HIS A O 1
ATOM 849 N N . GLY A 1 112 ? -23.422 13.468 2.924 1.00 76.19 112 GLY A N 1
ATOM 850 C CA . GLY A 1 112 ? -24.255 12.608 3.770 1.00 76.19 112 GLY A CA 1
ATOM 851 C C . GLY A 1 112 ? -23.462 11.818 4.816 1.00 76.19 112 GLY A C 1
ATOM 852 O O . GLY A 1 112 ? -23.945 10.807 5.325 1.00 76.19 112 GLY A O 1
ATOM 853 N N . ILE A 1 113 ? -22.242 12.253 5.138 1.00 75.62 113 ILE A N 1
ATOM 854 C CA . ILE A 1 113 ? -21.364 11.596 6.103 1.00 75.62 113 ILE A CA 1
ATOM 855 C C . ILE A 1 113 ? -21.604 12.212 7.479 1.00 75.62 113 ILE A C 1
ATOM 857 O O . ILE A 1 113 ? -21.494 13.424 7.669 1.00 75.62 113 ILE A O 1
ATOM 861 N N . ARG A 1 114 ? -21.895 11.366 8.475 1.00 75.94 114 ARG A N 1
ATOM 862 C CA . ARG A 1 114 ? -21.980 11.810 9.870 1.00 75.94 114 ARG A CA 1
ATOM 863 C C . ARG A 1 114 ? -20.621 12.350 10.314 1.00 75.94 114 ARG A C 1
ATOM 865 O O . ARG A 1 114 ? -19.632 11.623 10.343 1.00 75.94 114 ARG A O 1
ATOM 872 N N . HIS A 1 115 ? -20.610 13.615 10.702 1.00 73.56 115 HIS A N 1
ATOM 873 C CA . HIS A 1 115 ? -19.454 14.286 11.271 1.00 73.56 115 HIS A CA 1
ATOM 874 C C . HIS A 1 115 ? -19.170 13.791 12.702 1.00 73.56 115 HIS A C 1
ATOM 876 O O . HIS A 1 115 ? -20.073 13.773 13.539 1.00 73.56 115 HIS A O 1
ATOM 882 N N . ILE A 1 116 ? -17.920 13.402 12.969 1.00 72.88 116 ILE A N 1
ATOM 883 C CA . ILE A 1 116 ? -17.423 12.916 14.268 1.00 72.88 116 ILE A CA 1
ATOM 884 C C . ILE A 1 116 ? -16.426 13.921 14.852 1.00 72.88 116 ILE A C 1
ATOM 886 O O . ILE A 1 116 ? -16.541 14.300 16.014 1.00 72.88 116 ILE A O 1
ATOM 890 N N . VAL A 1 117 ? -15.467 14.387 14.044 1.00 72.25 117 VAL A N 1
ATOM 891 C CA . VAL A 1 117 ? -14.453 15.367 14.462 1.00 72.25 117 VAL A CA 1
ATOM 892 C C . VAL A 1 117 ? -14.327 16.460 13.419 1.00 72.25 117 VAL A C 1
ATOM 894 O O . VAL A 1 117 ? -14.081 16.171 12.246 1.00 72.25 117 VAL A O 1
ATOM 897 N N . HIS A 1 118 ? -14.414 17.710 13.876 1.00 67.81 118 HIS A N 1
ATOM 898 C CA . HIS A 1 118 ? -14.179 18.861 13.019 1.00 67.81 118 HIS A CA 1
ATOM 899 C C . HIS A 1 118 ? -12.680 19.097 12.899 1.00 67.81 118 HIS A C 1
ATOM 901 O O . HIS A 1 118 ? -12.043 19.531 13.860 1.00 67.81 118 HIS A O 1
ATOM 907 N N . LEU A 1 119 ? -12.123 18.811 11.725 1.00 65.94 119 LEU A N 1
ATOM 908 C CA . LEU A 1 119 ? -10.756 19.179 11.369 1.00 65.94 119 LEU A CA 1
ATOM 909 C C . LEU A 1 119 ? -10.817 20.035 10.100 1.00 65.94 119 LEU A C 1
ATOM 911 O O . LEU A 1 119 ? -10.947 19.477 9.007 1.00 65.94 119 LEU A O 1
ATOM 915 N N . PRO A 1 120 ? -10.757 21.374 10.212 1.00 58.72 120 PRO A N 1
ATOM 916 C CA . PRO A 1 120 ? -10.715 22.222 9.032 1.00 58.72 120 PRO A CA 1
ATOM 917 C C . PRO A 1 120 ? -9.434 21.934 8.237 1.00 58.72 120 PRO A C 1
ATOM 919 O O . PRO A 1 120 ? -8.347 21.784 8.794 1.00 58.72 120 PRO A O 1
ATOM 922 N N . THR A 1 121 ? -9.565 21.868 6.914 1.00 51.06 121 THR A N 1
ATOM 923 C CA . THR A 1 121 ? -8.494 21.559 5.945 1.00 51.06 121 THR A CA 1
ATOM 924 C C . THR A 1 121 ? -7.345 22.569 5.943 1.00 51.06 121 THR A C 1
ATOM 926 O O . THR A 1 121 ? -6.273 22.300 5.403 1.00 51.06 121 THR A O 1
ATOM 929 N N . THR A 1 122 ? -7.527 23.720 6.586 1.00 43.25 122 THR A N 1
ATOM 930 C CA . THR A 1 122 ? -6.490 24.724 6.789 1.00 43.25 122 THR A CA 1
ATOM 931 C C . THR A 1 122 ? -6.075 24.761 8.253 1.00 43.25 122 THR A C 1
ATOM 933 O O . THR A 1 122 ? -6.849 25.183 9.107 1.00 43.25 122 THR A O 1
ATOM 936 N N . SER A 1 123 ? -4.803 24.436 8.488 1.00 35.66 123 SER A N 1
ATOM 937 C CA . SER A 1 123 ? -3.993 24.660 9.694 1.00 35.66 123 SER A CA 1
ATOM 938 C C . SER A 1 123 ? -3.913 23.542 10.749 1.00 35.66 123 SER A C 1
ATOM 940 O O . SER A 1 123 ? -4.890 23.016 11.265 1.00 35.66 123 SER A O 1
ATOM 942 N N . LYS A 1 124 ? -2.647 23.214 11.048 1.00 40.53 124 LYS A N 1
ATOM 943 C CA . LYS A 1 124 ? -2.109 22.373 12.124 1.00 40.53 124 LYS A CA 1
ATOM 944 C C . LYS A 1 124 ? -3.055 22.251 13.324 1.00 40.53 124 LYS A C 1
ATOM 946 O O . LYS A 1 124 ? -3.129 23.163 14.146 1.00 40.53 124 LYS A O 1
ATOM 951 N N . VAL A 1 125 ? -3.670 21.085 13.499 1.00 40.84 125 VAL A N 1
ATOM 952 C CA . VAL A 1 125 ? -4.383 20.777 14.742 1.00 40.84 125 VAL A CA 1
ATOM 953 C C . VAL A 1 125 ? -3.363 20.365 15.801 1.00 40.84 125 VAL A C 1
ATOM 955 O O . VAL A 1 125 ? -2.983 19.207 15.938 1.00 40.84 125 VAL A O 1
ATOM 958 N N . ARG A 1 126 ? -2.878 21.356 16.553 1.00 38.19 126 ARG A N 1
ATOM 959 C CA . ARG A 1 126 ? -2.279 21.143 17.874 1.00 38.19 126 ARG A CA 1
ATOM 960 C C . ARG A 1 126 ? -3.429 21.166 18.876 1.00 38.19 126 ARG A C 1
ATOM 962 O O . ARG A 1 126 ? -3.951 22.238 19.154 1.00 38.19 126 ARG A O 1
ATOM 969 N N . GLY A 1 127 ? -3.828 20.010 19.406 1.00 38.12 127 GLY A N 1
ATOM 970 C CA . GLY A 1 127 ? -4.768 19.998 20.534 1.00 38.12 127 GLY A CA 1
ATOM 971 C C . GLY A 1 127 ? -5.644 18.764 20.720 1.00 38.12 127 GLY A C 1
ATOM 972 O O . GLY A 1 127 ? -6.231 18.645 21.786 1.00 38.12 127 GLY A O 1
ATOM 973 N N . THR A 1 128 ? -5.731 17.832 19.768 1.00 42.91 128 THR A N 1
ATOM 974 C CA . THR A 1 128 ? -6.427 16.555 20.000 1.00 42.91 128 THR A CA 1
ATOM 975 C C . THR A 1 128 ? -5.445 15.544 20.591 1.00 42.91 128 THR A C 1
ATOM 977 O O . THR A 1 128 ? -4.561 15.083 19.868 1.00 42.91 128 THR A O 1
ATOM 980 N N . PRO A 1 129 ? -5.553 15.172 21.881 1.00 39.03 129 PRO A N 1
ATOM 981 C CA . PRO A 1 129 ? -4.536 14.366 22.560 1.00 39.03 129 PRO A CA 1
ATOM 982 C C . PRO A 1 129 ? -4.387 12.934 22.018 1.00 39.03 129 PRO A C 1
ATOM 984 O O . PRO A 1 129 ? -3.482 12.233 22.454 1.00 39.03 129 PRO A O 1
ATOM 987 N N . GLN A 1 130 ? -5.231 12.492 21.074 1.00 48.56 130 GLN A N 1
ATOM 988 C CA . GLN A 1 130 ? -5.241 11.104 20.581 1.00 48.56 130 GLN A CA 1
ATOM 989 C C . GLN A 1 130 ? -5.320 10.943 19.052 1.00 48.56 130 GLN A C 1
ATOM 991 O O . GLN A 1 130 ? -5.274 9.820 18.564 1.00 48.56 130 GLN A O 1
ATOM 996 N N . VAL A 1 131 ? -5.414 12.033 18.281 1.00 48.75 131 VAL A N 1
ATOM 997 C CA . VAL A 1 131 ? -5.391 11.978 16.807 1.00 48.75 131 VAL A CA 1
ATOM 998 C C . VAL A 1 131 ? -4.238 12.844 16.328 1.00 48.75 131 VAL A C 1
ATOM 1000 O O . VAL A 1 131 ? -4.315 14.072 16.364 1.00 48.75 131 VAL A O 1
ATOM 1003 N N . HIS A 1 132 ? -3.148 12.193 15.926 1.00 51.75 132 HIS A N 1
ATOM 1004 C CA . HIS A 1 132 ? -1.997 12.852 15.326 1.00 51.75 132 HIS A CA 1
ATOM 1005 C C . HIS A 1 132 ? -2.160 12.820 13.807 1.00 51.75 132 HIS A C 1
ATOM 1007 O O . HIS A 1 132 ? -1.934 11.793 13.173 1.00 51.75 132 HIS A O 1
ATOM 1013 N N . TYR A 1 133 ? -2.599 13.937 13.232 1.00 49.94 133 TYR A N 1
ATOM 1014 C CA . TYR A 1 133 ? -2.883 14.040 11.806 1.00 49.94 133 TYR A CA 1
ATOM 1015 C C . TYR A 1 133 ? -2.032 15.135 11.165 1.00 49.94 133 TYR A C 1
ATOM 1017 O O . TYR A 1 133 ? -2.156 16.316 11.494 1.00 49.94 133 TYR A O 1
ATOM 1025 N N . PHE A 1 134 ? -1.147 14.732 10.255 1.00 49.16 134 PHE A N 1
ATOM 1026 C CA . PHE A 1 134 ? -0.322 15.629 9.452 1.00 49.16 134 PHE A CA 1
ATOM 1027 C C . PHE A 1 134 ? -0.851 15.624 8.014 1.00 49.16 134 PHE A C 1
ATOM 1029 O O . PHE A 1 134 ? -0.528 14.724 7.246 1.00 49.16 134 PHE A O 1
ATOM 1036 N N . ILE A 1 135 ? -1.633 16.641 7.634 1.00 49.41 135 ILE A N 1
ATOM 1037 C CA . ILE A 1 135 ? -1.768 17.019 6.221 1.00 49.41 135 ILE A CA 1
ATOM 1038 C C . ILE A 1 135 ? -0.828 18.197 5.983 1.00 49.41 135 ILE A C 1
ATOM 1040 O O . ILE A 1 135 ? -1.101 19.321 6.407 1.00 49.41 135 ILE A O 1
ATOM 1044 N N . GLN A 1 136 ? 0.284 17.960 5.297 1.00 46.53 136 GLN A N 1
ATOM 1045 C CA . GLN A 1 136 ? 0.803 18.995 4.406 1.00 46.53 136 GLN A CA 1
ATOM 1046 C C . GLN A 1 136 ? -0.034 18.906 3.132 1.00 46.53 136 GLN A C 1
ATOM 1048 O O . GLN A 1 136 ? -0.327 17.797 2.690 1.00 46.53 136 GLN A O 1
ATOM 1053 N N . GLY A 1 137 ? -0.518 20.050 2.630 1.00 54.16 137 GLY A N 1
ATOM 1054 C CA . GLY A 1 137 ? -1.394 20.100 1.453 1.00 54.16 137 GLY A CA 1
ATOM 1055 C C . GLY A 1 137 ? -0.858 19.235 0.314 1.00 54.16 137 GLY A C 1
ATOM 1056 O O . GLY A 1 137 ? 0.349 19.016 0.262 1.00 54.16 137 GLY A O 1
ATOM 1057 N N . ASN A 1 138 ? -1.752 18.726 -0.545 1.00 57.59 138 ASN A N 1
ATOM 1058 C CA . ASN A 1 138 ? -1.393 17.802 -1.623 1.00 57.59 138 ASN A CA 1
ATOM 1059 C C . ASN A 1 138 ? -0.267 18.410 -2.469 1.00 57.59 138 ASN A C 1
ATOM 1061 O O . ASN A 1 138 ? -0.501 19.312 -3.272 1.00 57.59 138 ASN A O 1
ATOM 1065 N N . ALA A 1 139 ? 0.951 17.967 -2.194 1.00 66.00 139 ALA A N 1
ATOM 1066 C CA . ALA A 1 139 ? 2.165 18.424 -2.825 1.00 66.00 139 ALA A CA 1
ATOM 1067 C C . ALA A 1 139 ? 2.664 17.231 -3.616 1.00 66.00 139 ALA A C 1
ATOM 1069 O O . ALA A 1 139 ? 3.061 16.221 -3.035 1.00 66.00 139 ALA A O 1
ATOM 1070 N N . ASP A 1 140 ? 2.580 17.360 -4.929 1.00 70.62 140 ASP A N 1
ATOM 1071 C CA . ASP A 1 140 ? 3.142 16.400 -5.858 1.00 70.62 140 ASP A CA 1
ATOM 1072 C C . ASP A 1 140 ? 4.307 17.055 -6.601 1.00 70.62 140 ASP A C 1
ATOM 1074 O O . ASP A 1 140 ? 4.465 18.283 -6.586 1.00 70.62 140 ASP A O 1
ATOM 1078 N N . HIS A 1 141 ? 5.147 16.239 -7.222 1.00 76.69 141 HIS A N 1
ATOM 1079 C CA . HIS A 1 141 ? 6.132 16.735 -8.165 1.00 76.69 141 HIS A CA 1
ATOM 1080 C C . HIS A 1 141 ? 5.510 16.784 -9.559 1.00 76.69 141 HIS A C 1
ATOM 1082 O O . HIS A 1 141 ? 4.993 15.787 -10.053 1.00 76.69 141 HIS A O 1
ATOM 1088 N N . ASP A 1 142 ? 5.618 17.933 -10.222 1.00 75.81 142 ASP A N 1
ATOM 1089 C CA . ASP A 1 142 ? 5.302 18.018 -11.642 1.00 75.81 142 ASP A CA 1
ATOM 1090 C C . ASP A 1 142 ? 6.427 17.350 -12.442 1.00 75.81 142 ASP A C 1
ATOM 1092 O O . ASP A 1 142 ? 7.563 17.833 -12.486 1.00 75.81 142 ASP A O 1
ATOM 1096 N N . GLU A 1 143 ? 6.118 16.223 -13.076 1.00 81.56 143 GLU A N 1
ATOM 1097 C CA . GLU A 1 143 ? 7.069 15.497 -13.912 1.00 81.56 143 GLU A CA 1
ATOM 1098 C C . GLU A 1 143 ? 6.958 15.933 -15.378 1.00 81.56 143 GLU A C 1
ATOM 1100 O O . GLU A 1 143 ? 5.888 15.908 -15.986 1.00 81.56 143 GLU A O 1
ATOM 1105 N N . VAL A 1 144 ? 8.093 16.299 -15.982 1.00 84.88 144 VAL A N 1
ATOM 1106 C CA . VAL A 1 144 ? 8.193 16.590 -17.418 1.00 84.88 144 VAL A CA 1
ATOM 1107 C C . VAL A 1 144 ? 9.160 15.601 -18.054 1.00 84.88 144 VAL A C 1
ATOM 1109 O O . VAL A 1 144 ? 10.347 15.575 -17.730 1.00 84.88 144 VAL A O 1
ATOM 1112 N N . ALA A 1 145 ? 8.660 14.800 -18.994 1.00 84.25 145 ALA A N 1
ATOM 1113 C CA . ALA A 1 145 ? 9.473 13.848 -19.738 1.00 84.25 145 ALA A CA 1
ATOM 1114 C C . ALA A 1 145 ? 10.044 14.489 -21.011 1.00 84.25 145 ALA A C 1
ATOM 1116 O O . ALA A 1 145 ? 9.308 14.972 -21.871 1.00 84.25 145 ALA A O 1
ATOM 1117 N N . LEU A 1 146 ? 11.369 14.445 -21.161 1.00 82.75 146 LEU A N 1
ATOM 1118 C CA . LEU A 1 146 ? 12.056 14.807 -22.400 1.00 82.75 146 LEU A CA 1
ATOM 1119 C C . LEU A 1 146 ? 12.528 13.536 -23.104 1.00 82.75 146 LEU A C 1
ATOM 1121 O O . LEU 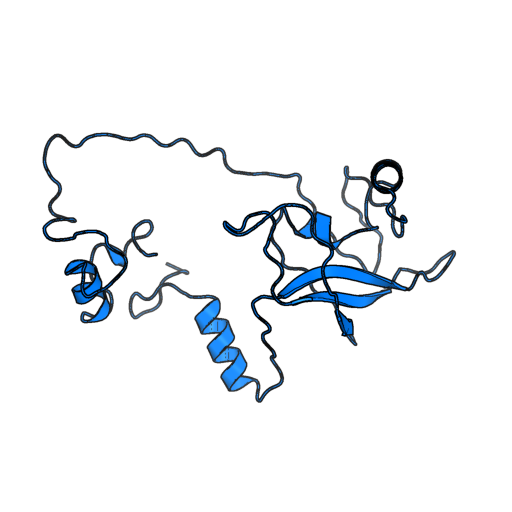A 1 146 ? 13.469 12.879 -22.659 1.00 82.75 146 LEU A O 1
ATOM 1125 N N . ILE A 1 147 ? 11.876 13.201 -24.216 1.00 86.88 147 ILE A N 1
ATOM 1126 C CA . ILE A 1 147 ? 12.192 12.008 -25.002 1.00 86.88 147 ILE A CA 1
ATOM 1127 C C . ILE A 1 147 ? 13.081 12.414 -26.176 1.00 86.88 147 ILE A C 1
ATOM 1129 O O . ILE A 1 147 ? 12.686 13.210 -27.025 1.00 86.88 147 ILE A O 1
ATOM 1133 N N . TRP A 1 148 ? 14.279 11.834 -26.239 1.00 85.31 148 TRP A N 1
ATOM 1134 C CA . TRP A 1 148 ? 15.240 12.070 -27.313 1.00 85.31 148 TRP A CA 1
ATOM 1135 C C . TRP A 1 148 ? 15.585 10.766 -28.019 1.00 85.31 148 TRP A C 1
ATOM 1137 O O . TRP A 1 148 ? 15.776 9.730 -27.386 1.00 85.31 148 TRP A O 1
ATOM 1147 N N . THR A 1 149 ? 15.730 10.832 -29.340 1.00 86.31 149 THR A N 1
ATOM 1148 C CA . THR A 1 149 ? 16.291 9.724 -30.120 1.00 86.31 149 THR A CA 1
ATOM 1149 C C . THR A 1 149 ? 17.806 9.881 -30.199 1.00 86.31 149 THR A C 1
ATOM 1151 O O . THR A 1 149 ? 18.314 10.909 -30.653 1.00 86.31 149 THR A O 1
ATOM 1154 N N . LEU A 1 150 ? 18.548 8.864 -29.759 1.00 84.94 150 LEU A N 1
ATOM 1155 C CA . LEU A 1 150 ? 20.007 8.847 -29.870 1.00 84.94 150 LEU A CA 1
ATOM 1156 C C . LEU A 1 150 ? 20.431 8.658 -31.335 1.00 84.94 150 LEU A C 1
ATOM 1158 O O . LEU A 1 150 ? 19.850 7.862 -32.065 1.00 84.94 150 LEU A O 1
ATOM 1162 N N . LYS A 1 151 ? 21.498 9.345 -31.766 1.00 86.81 151 LYS A N 1
ATOM 1163 C CA . LYS A 1 151 ? 22.035 9.234 -33.143 1.00 86.81 151 LYS A CA 1
ATOM 1164 C C . LYS A 1 151 ? 22.651 7.866 -33.459 1.00 86.81 151 LYS A C 1
ATOM 1166 O O . LYS A 1 151 ? 22.890 7.554 -34.621 1.00 86.81 151 LYS A O 1
ATOM 1171 N N . LYS A 1 152 ? 22.992 7.093 -32.429 1.00 86.75 152 LYS A N 1
ATOM 1172 C CA . LYS A 1 152 ? 23.584 5.757 -32.523 1.00 86.75 152 LYS A CA 1
ATOM 1173 C C . LYS A 1 152 ? 22.942 4.872 -31.465 1.00 86.75 152 LYS A C 1
ATOM 1175 O O . LYS A 1 152 ? 22.672 5.347 -30.362 1.00 86.75 152 LYS A O 1
ATOM 1180 N N . ASN A 1 153 ? 22.759 3.598 -31.793 1.00 82.81 153 ASN A N 1
ATOM 1181 C CA . ASN A 1 153 ? 22.260 2.611 -30.842 1.00 82.81 153 ASN A CA 1
ATOM 1182 C C . ASN A 1 153 ? 23.224 2.499 -29.659 1.00 82.81 153 ASN A C 1
ATOM 1184 O O . ASN A 1 153 ? 24.438 2.385 -29.843 1.00 82.81 153 ASN A O 1
ATOM 1188 N N . HIS A 1 154 ? 22.678 2.539 -28.448 1.00 78.75 154 HIS A N 1
ATOM 1189 C CA . HIS A 1 154 ? 23.460 2.346 -27.237 1.00 78.75 154 HIS A CA 1
ATOM 1190 C C . HIS A 1 154 ? 23.668 0.848 -26.991 1.00 78.75 154 HIS A C 1
ATOM 1192 O O . HIS A 1 154 ? 22.741 0.054 -27.138 1.00 78.75 154 HIS A O 1
ATOM 1198 N N . THR A 1 155 ? 24.874 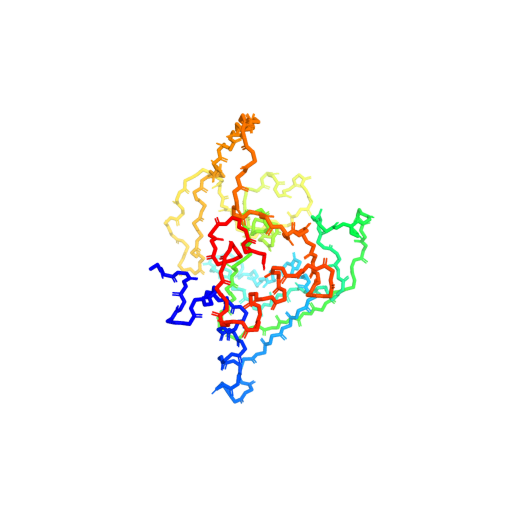0.447 -26.595 1.00 83.56 155 THR A N 1
ATOM 1199 C CA . THR A 1 155 ? 25.225 -0.973 -26.420 1.00 83.56 155 THR A CA 1
ATOM 1200 C C . THR A 1 155 ? 24.607 -1.605 -25.173 1.00 83.56 155 THR A C 1
ATOM 1202 O O . THR A 1 155 ? 24.531 -2.825 -25.097 1.00 83.56 155 THR A O 1
ATOM 1205 N N . VAL A 1 156 ? 24.129 -0.797 -24.217 1.00 79.12 156 VAL A N 1
ATOM 1206 C CA . VAL A 1 156 ? 23.560 -1.288 -22.941 1.00 79.12 156 VAL A CA 1
ATOM 1207 C C . VAL A 1 156 ? 22.307 -2.155 -23.110 1.00 79.12 156 VAL A C 1
ATOM 1209 O O . VAL A 1 156 ? 22.054 -3.000 -22.264 1.00 79.12 156 VAL A O 1
ATOM 1212 N N . PHE A 1 157 ? 21.548 -1.971 -24.195 1.00 78.25 157 PHE A N 1
ATOM 1213 C CA . PHE A 1 157 ? 20.341 -2.758 -24.494 1.00 78.25 157 PHE A CA 1
ATOM 1214 C C . PHE A 1 157 ? 20.595 -3.853 -25.533 1.00 78.25 157 PHE A C 1
ATOM 1216 O O . PHE A 1 157 ? 19.654 -4.456 -26.044 1.00 78.25 157 PHE A O 1
ATOM 1223 N N . ASN A 1 158 ? 21.850 -4.080 -25.924 1.00 83.50 158 ASN A N 1
ATOM 1224 C CA . ASN A 1 158 ? 22.137 -4.983 -27.026 1.00 83.50 158 ASN A CA 1
ATOM 1225 C C . ASN A 1 158 ? 21.764 -6.426 -26.653 1.00 83.50 158 ASN A C 1
ATOM 1227 O O . ASN A 1 158 ? 22.345 -7.001 -25.737 1.00 83.50 158 ASN A O 1
ATOM 1231 N N . GLY A 1 159 ? 20.795 -7.000 -27.369 1.00 82.50 159 GLY A N 1
ATOM 1232 C CA . GLY A 1 159 ? 20.275 -8.344 -27.101 1.00 82.50 159 GLY A CA 1
ATOM 1233 C C . GLY A 1 159 ? 19.231 -8.430 -25.981 1.00 82.50 159 GLY A C 1
ATOM 1234 O O . GLY A 1 159 ? 18.749 -9.528 -25.715 1.00 82.50 159 GLY A O 1
ATOM 1235 N N . CYS A 1 160 ? 18.853 -7.306 -25.362 1.00 86.44 160 CYS A N 1
ATOM 1236 C CA . CYS A 1 160 ? 17.768 -7.251 -24.383 1.00 86.44 160 CYS A CA 1
ATOM 1237 C C . CYS A 1 160 ? 16.442 -6.950 -25.086 1.00 86.44 160 CYS A C 1
ATOM 1239 O O . CYS A 1 160 ? 16.370 -6.034 -25.907 1.00 86.44 160 CYS A O 1
ATOM 1241 N N . THR A 1 161 ? 15.388 -7.692 -24.754 1.00 86.31 161 THR A N 1
ATOM 1242 C CA . THR A 1 161 ? 14.044 -7.492 -25.332 1.00 86.31 161 THR A CA 1
ATOM 1243 C C . THR A 1 161 ? 13.125 -6.673 -24.426 1.00 86.31 161 THR A C 1
ATOM 1245 O O . THR A 1 161 ? 12.108 -6.175 -24.899 1.00 86.31 161 THR A O 1
ATOM 1248 N N . VAL A 1 162 ? 13.504 -6.475 -23.159 1.00 83.00 162 VAL A N 1
ATOM 1249 C CA . VAL A 1 162 ? 12.754 -5.714 -22.150 1.00 83.00 162 VAL A CA 1
ATOM 1250 C C . VAL A 1 162 ? 11.354 -6.280 -21.916 1.00 83.00 162 VAL A C 1
ATOM 1252 O O . VAL A 1 162 ? 10.356 -5.563 -21.890 1.00 83.00 162 VAL A O 1
ATOM 1255 N N . LEU A 1 163 ? 11.290 -7.607 -21.779 1.00 82.75 163 LEU A N 1
ATOM 1256 C CA . LEU A 1 163 ? 10.059 -8.363 -21.546 1.00 82.75 163 LEU A CA 1
ATOM 1257 C C . LEU A 1 163 ? 10.010 -8.919 -20.118 1.00 82.75 163 LEU A C 1
ATOM 1259 O O . LEU A 1 163 ? 11.026 -9.107 -19.459 1.00 82.75 163 LEU A O 1
ATOM 1263 N N . TYR A 1 164 ? 8.799 -9.211 -19.645 1.00 79.38 164 TYR A N 1
ATOM 1264 C CA . TYR A 1 164 ? 8.524 -9.524 -18.237 1.00 79.38 164 TYR A CA 1
ATOM 1265 C C . TYR A 1 164 ? 9.001 -10.901 -17.759 1.00 79.38 164 TYR A C 1
ATOM 1267 O O . TYR A 1 164 ? 8.945 -11.171 -16.560 1.00 79.38 164 TYR A O 1
ATOM 1275 N N . THR A 1 165 ? 9.412 -11.802 -18.658 1.00 80.50 165 THR A N 1
ATOM 1276 C CA . THR A 1 165 ? 9.792 -13.169 -18.277 1.00 80.50 165 THR A CA 1
ATOM 1277 C C . THR A 1 165 ? 11.236 -13.492 -18.673 1.00 80.50 165 THR A C 1
ATOM 1279 O O . THR A 1 165 ? 11.663 -13.143 -19.775 1.00 80.50 165 THR A O 1
ATOM 1282 N N . PRO A 1 166 ? 11.993 -14.233 -17.837 1.00 83.12 166 PRO A N 1
ATOM 1283 C CA . PRO A 1 166 ? 13.333 -14.712 -18.194 1.00 83.12 166 PRO A CA 1
ATOM 1284 C C . PRO A 1 166 ? 13.373 -15.595 -19.450 1.00 83.12 166 PRO A C 1
ATOM 1286 O O . PRO A 1 166 ? 14.424 -15.794 -20.051 1.00 83.12 166 PRO A O 1
ATOM 1289 N N . LYS A 1 167 ? 12.241 -16.183 -19.849 1.00 85.81 167 LYS A N 1
ATOM 1290 C CA . LYS A 1 167 ? 12.166 -16.981 -21.075 1.00 85.81 167 LYS A CA 1
ATOM 1291 C C . LYS A 1 167 ? 12.213 -16.094 -22.319 1.00 85.81 167 LYS A C 1
ATOM 1293 O O . LYS A 1 167 ? 12.814 -16.486 -23.317 1.00 85.81 167 LYS A O 1
ATOM 1298 N N . ASP A 1 168 ? 11.587 -14.926 -22.233 1.00 86.94 168 ASP A N 1
ATOM 1299 C CA . ASP A 1 168 ? 11.374 -14.027 -23.363 1.00 86.94 168 ASP A CA 1
ATOM 1300 C C . ASP A 1 168 ? 12.394 -12.872 -23.387 1.00 86.94 168 ASP A C 1
ATOM 1302 O O . ASP A 1 168 ? 12.566 -12.226 -24.423 1.00 86.94 168 ASP A O 1
ATOM 1306 N N . ASP A 1 169 ? 13.112 -12.644 -22.280 1.00 88.00 169 ASP A N 1
ATOM 1307 C CA . ASP A 1 169 ? 14.205 -11.677 -22.176 1.00 88.00 169 ASP A CA 1
ATOM 1308 C C . ASP A 1 169 ? 15.529 -12.312 -21.696 1.00 88.00 169 ASP A C 1
ATOM 1310 O O . ASP A 1 169 ? 15.699 -12.593 -20.502 1.00 88.00 169 ASP A O 1
ATOM 1314 N N . PRO A 1 170 ? 16.512 -12.486 -22.606 1.00 89.38 170 PRO A N 1
ATOM 1315 C CA . PRO A 1 170 ? 17.845 -12.989 -22.276 1.00 89.38 170 PRO A CA 1
ATOM 1316 C C . PRO A 1 170 ? 18.590 -12.155 -21.227 1.00 89.38 170 PRO A C 1
ATOM 1318 O O . PRO A 1 170 ? 19.357 -12.707 -20.4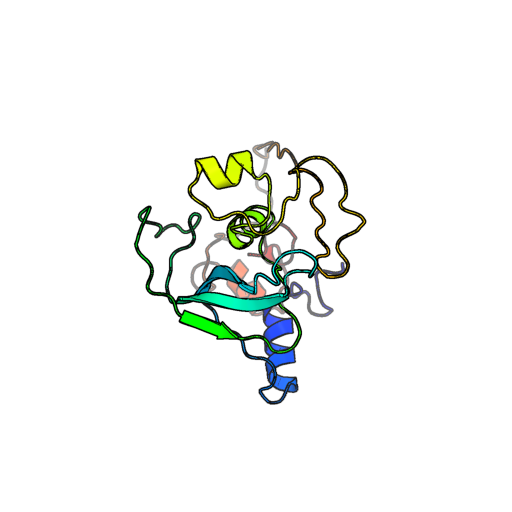38 1.00 89.38 170 PRO A O 1
ATOM 1321 N N . CYS A 1 171 ? 18.377 -10.839 -21.193 1.00 87.94 171 CYS A N 1
ATOM 1322 C CA . CYS A 1 171 ? 18.999 -9.957 -20.212 1.00 87.94 171 CYS A CA 1
ATOM 1323 C C . CYS A 1 171 ? 18.336 -10.082 -18.842 1.00 87.94 171 CYS A C 1
ATOM 1325 O O . CYS A 1 171 ? 19.041 -10.042 -17.834 1.00 87.94 171 CYS A O 1
ATOM 1327 N N . LEU A 1 172 ? 17.016 -10.286 -18.784 1.00 86.88 172 LEU A N 1
ATOM 1328 C CA . LEU A 1 172 ? 16.332 -10.582 -17.522 1.00 86.88 172 LEU A CA 1
ATOM 1329 C C . LEU A 1 172 ? 16.779 -11.944 -16.975 1.00 86.88 172 LEU A C 1
ATOM 1331 O O . LEU A 1 172 ? 17.076 -12.070 -15.790 1.00 86.88 172 LEU A O 1
ATOM 1335 N N . LYS A 1 173 ? 16.923 -12.946 -17.851 1.00 88.44 173 LYS A N 1
ATOM 1336 C CA . LYS A 1 173 ? 17.487 -14.252 -17.490 1.00 88.44 173 LYS A CA 1
ATOM 1337 C C . LYS A 1 173 ? 18.897 -14.139 -16.929 1.00 88.44 173 LYS A C 1
ATOM 1339 O O . LYS A 1 173 ? 19.161 -14.638 -15.838 1.00 88.44 173 LYS A O 1
ATOM 1344 N N . TYR A 1 174 ? 19.784 -13.459 -17.657 1.00 88.00 174 TYR A N 1
ATOM 1345 C CA . TYR A 1 174 ? 21.153 -13.234 -17.209 1.00 88.00 174 TYR A CA 1
ATOM 1346 C C . TYR A 1 174 ? 21.172 -12.512 -15.866 1.00 88.00 174 TYR A C 1
ATOM 1348 O O . TYR A 1 174 ? 21.925 -12.900 -14.983 1.00 88.00 174 TYR A O 1
ATOM 1356 N N . TRP A 1 175 ? 20.330 -11.494 -15.684 1.00 85.75 175 TRP A N 1
ATOM 1357 C CA . TRP A 1 175 ? 20.227 -10.772 -14.422 1.00 85.75 175 TRP A CA 1
ATOM 1358 C C . TRP A 1 175 ? 19.895 -11.731 -13.272 1.00 85.75 175 TRP A C 1
ATOM 1360 O O . TRP A 1 175 ? 20.644 -11.787 -12.301 1.00 85.75 175 TRP A O 1
ATOM 1370 N N . THR A 1 176 ? 18.858 -12.561 -13.403 1.00 84.31 176 THR A N 1
ATOM 1371 C CA . THR A 1 176 ? 18.480 -13.537 -12.365 1.00 84.31 176 THR A CA 1
ATOM 1372 C C . THR A 1 176 ? 19.570 -14.583 -12.089 1.00 84.31 176 THR A C 1
ATOM 1374 O O . THR A 1 176 ? 19.768 -14.970 -10.940 1.00 84.31 176 THR A O 1
ATOM 1377 N N . GLU A 1 177 ? 20.302 -15.036 -13.111 1.00 87.81 177 GLU A N 1
ATOM 1378 C CA . GLU A 1 177 ? 21.324 -16.090 -12.981 1.00 87.81 177 GLU A CA 1
ATOM 1379 C C . GLU A 1 177 ? 22.700 -15.568 -12.521 1.00 87.81 177 GLU A C 1
ATOM 1381 O O . GLU A 1 177 ? 23.463 -16.303 -11.895 1.00 87.81 177 GLU A O 1
ATOM 1386 N N . SER A 1 178 ? 23.029 -14.304 -12.800 1.00 82.81 178 SER A N 1
ATOM 1387 C CA . SER A 1 178 ? 24.354 -13.704 -12.552 1.00 82.81 178 SER A CA 1
ATOM 1388 C C . SER A 1 178 ? 24.486 -12.976 -11.211 1.00 82.81 178 SER A C 1
ATOM 1390 O O . SER A 1 178 ? 25.466 -12.265 -10.988 1.00 82.81 178 SER A O 1
ATOM 1392 N N . GLY A 1 179 ? 23.506 -13.115 -10.314 1.00 76.94 179 GLY A N 1
ATOM 1393 C CA . GLY A 1 179 ? 23.464 -12.317 -9.085 1.00 76.94 179 GLY A CA 1
ATOM 1394 C C . GLY A 1 179 ? 23.130 -10.853 -9.368 1.00 76.94 179 GLY A C 1
ATOM 1395 O O . GLY A 1 179 ? 23.751 -9.951 -8.813 1.00 76.94 179 GLY A O 1
ATOM 1396 N N . HIS A 1 180 ? 22.162 -10.631 -10.258 1.00 76.81 180 HIS A N 1
ATOM 1397 C CA . HIS A 1 180 ? 21.546 -9.337 -10.536 1.00 76.81 180 HIS A CA 1
ATOM 1398 C C . HIS A 1 180 ? 22.488 -8.291 -11.142 1.00 76.81 180 HIS A C 1
ATOM 1400 O O . HIS A 1 180 ? 22.359 -7.094 -10.887 1.00 76.81 180 HIS A O 1
ATOM 1406 N N . GLN A 1 181 ? 23.407 -8.730 -12.004 1.00 73.88 181 GLN A N 1
ATOM 1407 C CA . GLN A 1 181 ? 24.290 -7.847 -12.765 1.00 73.88 181 GLN A CA 1
ATOM 1408 C C . GLN A 1 181 ? 23.677 -7.519 -14.131 1.00 73.88 181 GLN A C 1
ATOM 1410 O O . GLN A 1 181 ? 23.335 -8.447 -14.856 1.00 73.88 181 GLN A O 1
ATOM 1415 N N . ASN A 1 182 ? 23.569 -6.225 -14.479 1.00 79.69 182 ASN A N 1
ATOM 1416 C CA . ASN A 1 182 ? 23.341 -5.610 -15.812 1.00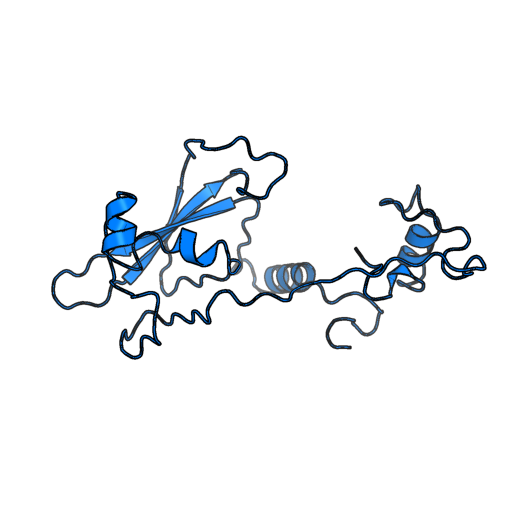 79.69 182 ASN A CA 1
ATOM 1417 C C . ASN A 1 182 ? 22.400 -4.388 -15.707 1.00 79.69 182 ASN A C 1
ATOM 1419 O O . ASN A 1 182 ? 22.179 -3.854 -14.629 1.00 79.69 182 ASN A O 1
ATOM 1423 N N . LEU A 1 183 ? 21.836 -3.943 -16.835 1.00 81.19 183 LEU A N 1
ATOM 1424 C CA . LEU A 1 183 ? 20.848 -2.866 -16.937 1.00 81.19 183 LEU A CA 1
ATOM 1425 C C . LEU A 1 183 ? 19.732 -2.934 -15.879 1.00 81.19 183 LEU A C 1
ATOM 1427 O O . LEU A 1 183 ? 19.360 -1.898 -15.338 1.00 81.19 183 LEU A O 1
ATOM 1431 N N . TYR A 1 184 ? 19.214 -4.122 -15.565 1.00 79.56 184 TYR A N 1
ATOM 1432 C CA . TYR A 1 184 ? 18.117 -4.289 -14.609 1.00 79.56 184 TYR A CA 1
ATOM 1433 C C . TYR A 1 184 ? 18.515 -3.946 -13.171 1.00 79.56 184 TYR A C 1
ATOM 1435 O O . TYR A 1 184 ? 17.650 -3.690 -12.342 1.00 79.56 184 TYR A O 1
ATOM 1443 N N . SER A 1 185 ? 19.812 -3.853 -12.862 1.00 75.75 185 SER A N 1
ATOM 1444 C CA . SER A 1 185 ? 20.283 -3.368 -11.562 1.00 75.75 185 SER A CA 1
ATOM 1445 C C . SER A 1 185 ? 20.246 -1.838 -11.441 1.00 75.75 185 SER A C 1
ATOM 1447 O O . SER A 1 185 ? 20.444 -1.304 -10.349 1.00 75.75 185 SER A O 1
ATOM 1449 N N . ALA A 1 186 ? 20.018 -1.108 -12.539 1.00 71.31 186 ALA A N 1
ATOM 1450 C CA . ALA A 1 186 ? 19.936 0.346 -12.531 1.00 71.31 186 ALA A CA 1
ATOM 1451 C C . ALA A 1 186 ? 18.543 0.841 -12.101 1.00 71.31 186 ALA A C 1
ATOM 1453 O O . ALA A 1 186 ? 17.499 0.251 -12.409 1.00 71.31 186 ALA A O 1
ATOM 1454 N N . ALA A 1 187 ? 18.523 1.973 -11.392 1.00 59.19 187 ALA A N 1
ATOM 1455 C CA . ALA A 1 187 ? 17.285 2.673 -11.072 1.00 59.19 187 ALA A CA 1
ATOM 1456 C C . ALA A 1 187 ? 16.602 3.130 -12.374 1.00 59.19 187 ALA A C 1
ATOM 1458 O O . ALA A 1 187 ? 17.240 3.758 -13.215 1.00 59.19 187 ALA A O 1
ATOM 1459 N N . GLY A 1 188 ? 15.323 2.784 -12.539 1.00 62.34 188 GLY A N 1
ATOM 1460 C CA . GLY A 1 188 ? 14.539 3.070 -13.749 1.00 62.34 188 GLY A CA 1
ATOM 1461 C C . GLY A 1 188 ? 14.395 1.893 -14.721 1.00 62.34 188 GLY A C 1
ATOM 1462 O O . GLY A 1 188 ? 13.542 1.956 -15.597 1.00 62.34 188 GLY A O 1
ATOM 1463 N N . PHE A 1 189 ? 15.164 0.814 -14.537 1.00 60.44 189 PHE A N 1
ATOM 1464 C CA . PHE A 1 189 ? 15.056 -0.403 -15.354 1.00 60.44 189 PHE A CA 1
ATOM 1465 C C . PHE A 1 189 ? 14.728 -1.659 -14.537 1.00 60.44 189 PHE A C 1
ATOM 1467 O O . PHE A 1 189 ? 14.257 -2.630 -15.111 1.00 60.44 189 PHE A O 1
ATOM 1474 N N . SER A 1 190 ? 14.908 -1.636 -13.211 1.00 52.72 190 SER A N 1
ATOM 1475 C CA . SER A 1 190 ? 14.358 -2.653 -12.298 1.00 52.72 190 SER A CA 1
ATOM 1476 C C . SER A 1 190 ? 12.858 -2.438 -12.085 1.00 52.72 190 SER A C 1
ATOM 1478 O O . SER A 1 190 ? 12.474 -1.430 -11.481 1.00 52.72 190 SER A O 1
ATOM 1480 N N . SER A 1 191 ? 12.039 -3.392 -12.537 1.00 45.28 191 SER A N 1
ATOM 1481 C CA . SER A 1 191 ? 10.637 -3.565 -12.125 1.00 45.28 191 SER A CA 1
ATOM 1482 C C . SER A 1 191 ? 10.537 -4.425 -10.872 1.00 45.28 191 SER A C 1
ATOM 1484 O O . SER A 1 191 ? 11.132 -5.526 -10.904 1.00 45.28 191 SER A O 1
#

Radius of gyration: 23.05 Å; chains: 1; bounding box: 50×42×59 Å

Foldseek 3Di:
DVQADPLLDGPDPVVVLVVCCVVVVNPDDDDPQKDFQAFDWDQPPPPDFIDTFKTKIFHNDDDPPHPPDPPDDDTDIDIDTDDPDDDDDDDPVCSVRHHQQEEDPVVSVVVVTHHRHYDYPDDDPDDRPPDDDDDPDPDDDDDDDDDDDDPDDDCQCPQAPLDDDVVVGVVVVCCVVVSRDGPCSDPPSPD

InterPro domains:
  IPR012132 Glucose-methanol-choline oxidoreductase [PTHR11552] (4-125)
  IPR036188 FAD/NAD(P)-binding domain superfamily [G3DSA:3.50.50.60] (4-168)
  IPR036188 FAD/NAD(P)-binding domain superfamily [SSF51905] (77-126)

Secondary structure (DSSP, 8-state):
-TTB-TTS-B--HHHHHHHHHHHTTT------SEEEEEEEEE---TTPPPEEEEEEEEETPPPTTSTT--S------EEEE-SS-------TTTHHHHTTTEE-HHHHHHTTPPP-EE--SSS-----TT--------------------SS--GGGTT----SSTTT-HHHHHHHHTTS-SGGGSTTT--

pLDDT: mean 75.31, std 13.72, range [35.66, 92.75]